Protein AF-A0A7C1X033-F1 (afdb_monomer)

Structure (mmCIF, N/CA/C/O backbone):
data_AF-A0A7C1X033-F1
#
_entry.id   AF-A0A7C1X033-F1
#
loop_
_atom_site.group_PDB
_atom_site.id
_atom_site.type_symbol
_atom_site.label_atom_id
_atom_site.label_alt_id
_atom_site.label_comp_id
_atom_site.label_asym_id
_atom_site.label_entity_id
_atom_site.label_seq_id
_atom_site.pdbx_PDB_ins_code
_atom_site.Cartn_x
_atom_site.Cartn_y
_atom_site.Cartn_z
_atom_site.occupancy
_atom_site.B_iso_or_equiv
_atom_site.auth_seq_id
_atom_site.auth_comp_id
_atom_site.auth_asym_id
_atom_site.auth_atom_id
_atom_site.pdbx_PDB_model_num
ATOM 1 N N . MET A 1 1 ? -6.611 -17.155 4.876 1.00 64.62 1 MET A N 1
ATOM 2 C CA . MET A 1 1 ? -6.617 -15.844 4.200 1.00 64.62 1 MET A CA 1
ATOM 3 C C . MET A 1 1 ? -5.402 -15.825 3.292 1.00 64.62 1 MET A C 1
ATOM 5 O O . MET A 1 1 ? -4.361 -16.292 3.741 1.00 64.62 1 MET A O 1
ATOM 9 N N . ASP A 1 2 ? -5.544 -15.425 2.030 1.00 82.81 2 ASP A N 1
ATOM 10 C CA . ASP A 1 2 ? -4.398 -15.315 1.118 1.00 82.81 2 ASP A CA 1
ATOM 11 C C . ASP A 1 2 ? -3.481 -14.184 1.610 1.00 82.81 2 ASP A C 1
ATOM 13 O O . ASP A 1 2 ? -3.934 -13.061 1.833 1.00 82.81 2 ASP A O 1
ATOM 17 N N . GLU A 1 3 ? -2.200 -14.482 1.823 1.00 84.00 3 GLU A N 1
ATOM 18 C CA . GLU A 1 3 ? -1.215 -13.547 2.382 1.00 84.00 3 GLU A CA 1
ATOM 19 C C . GLU A 1 3 ? -1.043 -12.294 1.512 1.00 84.00 3 GLU A C 1
ATOM 21 O O . GLU A 1 3 ? -0.698 -11.223 2.013 1.00 84.00 3 GLU A O 1
ATOM 26 N N . ILE A 1 4 ? -1.310 -12.412 0.207 1.00 81.69 4 ILE A N 1
ATOM 27 C CA . ILE A 1 4 ? -1.178 -11.322 -0.767 1.00 81.69 4 ILE A CA 1
ATOM 28 C C . ILE A 1 4 ? -2.399 -10.382 -0.717 1.00 81.69 4 ILE A C 1
ATOM 30 O O . ILE A 1 4 ? -2.293 -9.204 -1.075 1.00 81.69 4 ILE A O 1
ATOM 34 N N . GLN A 1 5 ? -3.538 -10.881 -0.226 1.00 87.12 5 GLN A N 1
ATOM 35 C CA . GLN A 1 5 ? -4.771 -10.108 -0.053 1.00 87.12 5 GLN A CA 1
ATOM 36 C C . GLN A 1 5 ? -4.791 -9.302 1.248 1.00 87.12 5 GLN A C 1
ATOM 38 O O . GLN A 1 5 ? -5.578 -8.366 1.367 1.00 87.12 5 GLN A O 1
ATOM 43 N N . LEU A 1 6 ? -3.918 -9.621 2.209 1.00 90.94 6 LEU A N 1
ATOM 44 C CA . LEU A 1 6 ? -3.798 -8.841 3.437 1.00 90.94 6 LEU A CA 1
ATOM 45 C C . LEU A 1 6 ? -3.411 -7.392 3.115 1.00 90.94 6 LEU A C 1
ATOM 47 O O . LEU A 1 6 ? -2.486 -7.127 2.340 1.00 90.94 6 LEU A O 1
ATOM 51 N N . GLY A 1 7 ? -4.127 -6.452 3.730 1.00 91.31 7 GLY A N 1
ATOM 52 C CA . GLY A 1 7 ? -3.890 -5.021 3.584 1.00 91.31 7 GLY A CA 1
ATOM 53 C C . GLY A 1 7 ? -2.670 -4.524 4.363 1.00 91.31 7 GLY A C 1
ATOM 54 O O . GLY A 1 7 ? -1.868 -5.290 4.904 1.00 91.31 7 GLY A O 1
ATOM 55 N N . GLN A 1 8 ? -2.528 -3.202 4.405 1.00 93.69 8 GLN A N 1
ATOM 56 C CA . GLN A 1 8 ? -1.533 -2.518 5.239 1.00 93.69 8 GLN A CA 1
ATOM 57 C C . GLN A 1 8 ? -1.961 -2.395 6.708 1.00 93.69 8 GLN A C 1
ATOM 59 O O . GLN A 1 8 ? -1.123 -2.137 7.562 1.00 93.69 8 GLN A O 1
ATOM 64 N N . THR A 1 9 ? -3.238 -2.635 6.995 1.00 96.56 9 THR A N 1
ATOM 65 C CA . THR A 1 9 ? -3.838 -2.550 8.325 1.00 96.56 9 THR A CA 1
ATOM 66 C C . THR A 1 9 ? -4.496 -3.887 8.648 1.00 96.56 9 THR A C 1
ATOM 68 O O . THR A 1 9 ? -5.259 -4.405 7.833 1.00 96.56 9 THR A O 1
ATOM 71 N N . LEU A 1 10 ? -4.219 -4.448 9.826 1.00 97.88 10 LEU A N 1
ATOM 72 C CA . LEU A 1 10 ? -4.896 -5.637 10.346 1.00 97.88 10 LEU A CA 1
ATOM 73 C C . LEU A 1 10 ? -5.731 -5.244 11.564 1.00 97.88 10 LEU A C 1
ATOM 75 O O . LEU A 1 10 ? -5.205 -4.726 12.550 1.00 97.88 10 LEU A O 1
ATOM 79 N N . LEU A 1 11 ? -7.031 -5.517 11.509 1.00 98.25 11 LEU A N 1
ATOM 80 C CA . LEU A 1 11 ? -7.943 -5.274 12.621 1.00 98.25 11 LEU A CA 1
ATOM 81 C C . LEU A 1 11 ? -8.021 -6.526 13.489 1.00 98.25 11 LEU A C 1
ATOM 83 O O . LEU A 1 11 ? -8.407 -7.592 13.015 1.00 98.25 11 LEU A O 1
ATOM 87 N N . VAL A 1 12 ? -7.663 -6.421 14.764 1.00 98.44 12 VAL A N 1
ATOM 88 C CA . VAL A 1 12 ? -7.709 -7.561 15.687 1.00 98.44 12 VAL A CA 1
ATOM 89 C C . VAL A 1 12 ? -9.109 -7.676 16.298 1.00 98.44 12 VAL A C 1
ATOM 91 O O . VAL A 1 12 ? -9.726 -6.668 16.647 1.00 98.44 12 VAL A O 1
ATOM 94 N N . LYS A 1 13 ? -9.624 -8.905 16.468 1.00 97.75 13 LYS A N 1
ATOM 95 C CA . LYS A 1 13 ? -10.931 -9.122 17.114 1.00 97.75 13 LYS A CA 1
ATOM 96 C C . LYS A 1 13 ? -10.951 -8.485 18.518 1.00 97.75 13 LYS A C 1
ATOM 98 O O . LYS A 1 13 ? -10.029 -8.745 19.293 1.00 97.75 13 LYS A O 1
ATOM 103 N N . PRO A 1 14 ? -12.012 -7.750 18.914 1.00 95.94 14 PRO A N 1
ATOM 104 C CA . PRO A 1 14 ? -12.052 -7.010 20.185 1.00 95.94 14 PRO A CA 1
ATOM 105 C C . PRO A 1 14 ? -11.808 -7.844 21.456 1.00 95.94 14 PRO A C 1
ATOM 107 O O . PRO A 1 14 ? -11.417 -7.306 22.487 1.00 95.94 14 PRO A O 1
ATOM 110 N N . GLY A 1 15 ? -12.047 -9.159 21.408 1.00 96.00 15 GLY A N 1
ATOM 111 C CA . GLY A 1 15 ? -11.815 -10.074 22.532 1.00 96.00 15 GLY A CA 1
ATOM 112 C C . GLY A 1 15 ? -10.362 -10.533 22.717 1.00 96.00 15 GLY A C 1
ATOM 113 O O . GLY A 1 15 ? -10.092 -11.330 23.616 1.00 96.00 15 GLY A O 1
ATOM 114 N N . VAL A 1 16 ? -9.430 -10.100 21.864 1.00 98.06 16 VAL A N 1
ATOM 115 C CA . VAL A 1 16 ? -8.011 -10.465 21.961 1.00 98.06 16 VAL A CA 1
ATOM 116 C C . VAL A 1 16 ? -7.263 -9.365 22.725 1.00 98.06 16 VAL A C 1
ATOM 118 O O . VAL A 1 16 ? -7.119 -8.273 22.185 1.00 98.06 16 VAL A O 1
ATOM 121 N N . PRO A 1 17 ? -6.774 -9.624 23.951 1.00 97.50 17 PRO A N 1
ATOM 122 C CA . PRO A 1 17 ? -6.051 -8.625 24.734 1.00 97.50 17 PRO A CA 1
ATOM 123 C C . PRO A 1 17 ? -4.637 -8.370 24.192 1.00 97.50 17 PRO A C 1
ATOM 125 O O . PRO A 1 17 ? -4.038 -9.249 23.556 1.00 97.50 17 PRO A O 1
ATOM 128 N N . PHE A 1 18 ? -4.073 -7.204 24.524 1.00 98.00 18 PHE A N 1
ATOM 129 C CA . PHE A 1 18 ? -2.714 -6.801 24.136 1.00 98.00 18 PHE A CA 1
ATOM 130 C C . PHE A 1 18 ? -1.640 -7.837 24.486 1.00 98.00 18 PHE A C 1
ATOM 132 O O . PHE A 1 18 ? -0.783 -8.134 23.656 1.00 98.00 18 PHE A O 1
ATOM 139 N N . GLU A 1 19 ? -1.704 -8.448 25.673 1.00 97.69 19 GLU A N 1
ATOM 140 C CA . GLU A 1 19 ? -0.736 -9.469 26.101 1.00 97.69 19 GLU A CA 1
ATOM 141 C C . GLU A 1 19 ? -0.634 -10.626 25.093 1.00 97.69 19 GLU A C 1
ATOM 143 O O . GLU A 1 19 ? 0.465 -11.056 24.742 1.00 97.69 19 GLU A O 1
ATOM 148 N N . LYS A 1 20 ? -1.772 -11.090 24.552 1.00 98.31 20 LYS A N 1
ATOM 149 C CA . LYS A 1 20 ? -1.788 -12.168 23.550 1.00 98.31 20 LYS A CA 1
ATOM 150 C C . LYS A 1 20 ? -1.198 -11.720 22.215 1.00 98.31 20 LYS A C 1
ATOM 152 O O . LYS A 1 20 ? -0.499 -12.506 21.582 1.00 98.31 20 LYS A O 1
ATOM 157 N N . ILE A 1 21 ? -1.455 -10.477 21.803 1.00 98.44 21 ILE A N 1
ATOM 158 C CA . ILE A 1 21 ? -0.871 -9.883 20.588 1.00 98.44 21 ILE A CA 1
ATOM 159 C C . ILE A 1 21 ? 0.649 -9.784 20.739 1.00 98.44 21 ILE A C 1
ATOM 161 O O . ILE A 1 21 ? 1.388 -10.281 19.891 1.00 98.44 21 ILE A O 1
ATOM 165 N N . SER A 1 22 ? 1.119 -9.209 21.849 1.00 98.19 22 SER A N 1
ATOM 166 C CA . SER A 1 22 ? 2.545 -9.042 22.134 1.00 98.19 22 SER A CA 1
ATOM 167 C C . SER A 1 22 ? 3.269 -10.389 22.223 1.00 98.19 22 SER A C 1
ATOM 169 O O . SER A 1 22 ? 4.340 -10.560 21.634 1.00 98.19 22 SER A O 1
ATOM 171 N N . ALA A 1 23 ? 2.659 -11.387 22.873 1.00 98.00 23 ALA A N 1
ATOM 172 C CA . ALA A 1 23 ? 3.199 -12.743 22.944 1.00 98.00 23 ALA A CA 1
ATOM 173 C C . ALA A 1 23 ? 3.267 -13.419 21.563 1.00 98.00 23 ALA A C 1
ATOM 175 O O . ALA A 1 23 ? 4.267 -14.069 21.251 1.00 98.00 23 ALA A O 1
ATOM 176 N N . ALA A 1 24 ? 2.244 -13.247 20.717 1.00 98.00 24 ALA A N 1
ATOM 177 C CA . ALA A 1 24 ? 2.235 -13.774 19.353 1.00 98.00 24 ALA A CA 1
ATOM 178 C C . ALA A 1 24 ? 3.342 -13.144 18.491 1.00 98.00 24 ALA A C 1
ATOM 180 O O . ALA A 1 24 ? 4.105 -13.870 17.853 1.00 98.00 24 ALA A O 1
ATOM 181 N N . LEU A 1 25 ? 3.487 -11.815 18.526 1.00 97.81 25 LEU A N 1
ATOM 182 C CA . LEU A 1 25 ? 4.554 -11.106 17.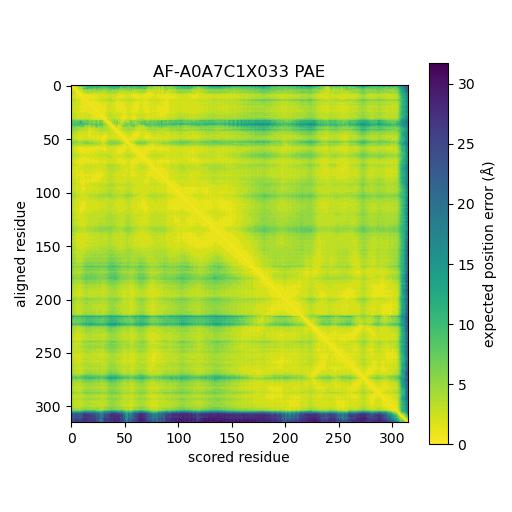814 1.00 97.81 25 LEU A CA 1
ATOM 183 C C . LEU A 1 25 ? 5.941 -11.521 18.327 1.00 97.81 25 LEU A C 1
ATOM 185 O O . LEU A 1 25 ? 6.822 -11.847 17.533 1.00 97.81 25 LEU A O 1
ATOM 189 N N . SER A 1 26 ? 6.125 -11.615 19.643 1.00 96.25 26 SER A N 1
ATOM 190 C CA . SER A 1 26 ? 7.394 -12.058 20.237 1.00 96.25 26 SER A CA 1
ATOM 191 C C . SER A 1 26 ? 7.757 -13.487 19.822 1.00 96.25 26 SER A C 1
ATOM 193 O O . SER A 1 26 ? 8.908 -13.756 19.483 1.00 96.25 26 SER A O 1
ATOM 195 N N . LYS A 1 27 ? 6.776 -14.402 19.777 1.00 95.75 27 LYS A N 1
ATOM 196 C CA . LYS A 1 27 ? 6.970 -15.781 19.296 1.00 95.75 27 LYS A CA 1
ATOM 197 C C . LYS A 1 27 ? 7.394 -15.827 17.828 1.00 95.75 27 LYS A C 1
ATOM 199 O O . LYS A 1 27 ? 8.177 -16.694 17.451 1.00 95.75 27 LYS A O 1
ATOM 204 N N . LEU A 1 28 ? 6.889 -14.899 17.020 1.00 94.38 28 LEU A N 1
ATOM 205 C CA . LEU A 1 28 ? 7.282 -14.742 15.625 1.00 94.38 28 LEU A CA 1
ATOM 206 C C . LEU A 1 28 ? 8.663 -14.091 15.464 1.00 94.38 28 LEU A C 1
ATOM 208 O O . LEU A 1 28 ? 9.148 -14.061 14.347 1.00 94.38 28 LEU A O 1
ATOM 212 N N . GLY A 1 29 ? 9.308 -13.607 16.532 1.00 93.69 29 GLY A N 1
ATOM 213 C CA . GLY A 1 29 ? 10.649 -13.008 16.494 1.00 93.69 29 GLY A CA 1
ATOM 214 C C . GLY A 1 29 ? 10.675 -11.476 16.493 1.00 93.69 29 GLY A C 1
ATOM 215 O O . GLY A 1 29 ? 11.751 -10.881 16.404 1.00 93.69 29 GLY A O 1
ATOM 216 N N . TRP A 1 30 ? 9.517 -10.826 16.624 1.00 95.56 30 TRP A N 1
ATOM 217 C CA . TRP A 1 30 ? 9.419 -9.370 16.720 1.00 95.56 30 TRP A CA 1
ATOM 218 C C . TRP A 1 30 ? 9.898 -8.867 18.082 1.00 95.56 30 TRP A C 1
ATOM 220 O O . TRP A 1 30 ? 9.599 -9.454 19.121 1.00 95.56 30 TRP A O 1
ATOM 230 N N . GLN A 1 31 ? 10.611 -7.741 18.087 1.00 96.06 31 GLN A N 1
ATOM 231 C CA . GLN A 1 31 ? 11.160 -7.142 19.302 1.00 96.06 31 GLN A CA 1
ATOM 232 C C . GLN A 1 31 ? 10.447 -5.833 19.605 1.00 96.06 31 GLN A C 1
ATOM 234 O O . GLN A 1 31 ? 10.511 -4.890 18.811 1.00 96.06 31 GLN A O 1
ATOM 239 N N . GLN A 1 32 ? 9.793 -5.765 20.761 1.00 96.81 32 GLN A N 1
ATOM 240 C CA . GLN A 1 32 ? 9.099 -4.560 21.201 1.00 96.81 32 GLN A CA 1
ATOM 241 C C . GLN A 1 32 ? 10.108 -3.426 21.420 1.00 96.81 32 GLN A C 1
ATOM 243 O O . GLN A 1 32 ? 11.111 -3.609 22.107 1.00 96.81 32 GLN A O 1
ATOM 248 N N . GLN A 1 33 ? 9.850 -2.269 20.812 1.00 95.12 33 GLN A N 1
ATOM 249 C CA . GLN A 1 33 ? 10.719 -1.091 20.884 1.00 95.12 33 GLN A CA 1
ATOM 250 C C . GLN A 1 33 ? 10.167 -0.053 21.854 1.00 95.12 33 GLN A C 1
ATOM 252 O O . GLN A 1 33 ? 10.897 0.496 22.675 1.00 95.12 33 GLN A O 1
ATOM 257 N N . GLN A 1 34 ? 8.863 0.207 21.762 1.00 91.44 34 GLN A N 1
ATOM 258 C CA . GLN A 1 34 ? 8.190 1.223 22.556 1.00 91.44 34 GLN A CA 1
ATOM 259 C C . GLN A 1 34 ? 6.802 0.743 22.975 1.00 91.44 34 GLN A C 1
ATOM 261 O O . GLN A 1 34 ? 6.120 0.025 22.240 1.00 91.44 34 GLN A O 1
ATOM 266 N N . ALA A 1 35 ? 6.373 1.181 24.152 1.00 88.50 35 ALA A N 1
ATOM 267 C CA . ALA A 1 35 ? 4.997 1.104 24.618 1.00 88.50 35 ALA A CA 1
ATOM 268 C C . ALA A 1 35 ? 4.640 2.395 25.363 1.00 88.50 35 ALA A C 1
ATOM 270 O O . ALA A 1 35 ? 5.530 3.083 25.878 1.00 88.50 35 ALA A O 1
ATOM 271 N N . ALA A 1 36 ? 3.349 2.721 25.418 1.00 84.94 36 ALA A N 1
ATOM 272 C CA . ALA A 1 36 ? 2.849 3.792 26.274 1.00 84.94 36 ALA A CA 1
ATOM 273 C C . ALA A 1 36 ? 3.264 3.540 27.738 1.00 84.94 36 ALA A C 1
ATOM 275 O O . ALA A 1 36 ? 3.060 2.452 28.272 1.00 84.94 36 ALA A O 1
ATOM 276 N N . GLN A 1 37 ? 3.875 4.540 28.381 1.00 83.06 37 GLN A N 1
ATOM 277 C CA . GLN A 1 37 ? 4.415 4.397 29.742 1.00 83.06 37 GLN A CA 1
ATOM 278 C C . GLN A 1 37 ? 3.329 4.459 30.826 1.00 83.06 37 GLN A C 1
ATOM 280 O O . GLN A 1 37 ? 3.499 3.889 31.900 1.00 83.06 37 GLN A O 1
ATOM 285 N N . THR A 1 38 ? 2.225 5.152 30.550 1.00 89.56 38 THR A N 1
ATOM 286 C CA . THR A 1 38 ? 1.116 5.381 31.487 1.00 89.56 38 THR A CA 1
ATOM 287 C C . THR A 1 38 ? -0.215 5.161 30.767 1.00 89.56 38 THR A C 1
ATOM 289 O O . THR A 1 38 ? -0.843 6.140 30.357 1.00 89.56 38 THR A O 1
ATOM 292 N N . PRO A 1 39 ? -0.613 3.899 30.543 1.00 91.19 39 PRO A N 1
ATOM 293 C CA . PRO A 1 39 ? -1.830 3.600 29.805 1.00 91.19 39 PRO A CA 1
ATOM 294 C C . PRO A 1 39 ? -3.079 3.987 30.606 1.00 91.19 39 PRO A C 1
ATOM 296 O O . PRO A 1 39 ? -3.102 3.881 31.834 1.00 91.19 39 PRO A O 1
ATOM 299 N N . LEU A 1 40 ? -4.129 4.424 29.911 1.00 91.62 40 LEU A N 1
ATOM 300 C CA . LEU A 1 40 ? -5.443 4.743 30.478 1.00 91.62 40 LEU A CA 1
ATOM 301 C C . LEU A 1 40 ? -6.132 3.495 31.036 1.00 91.62 40 LEU A C 1
ATOM 303 O O . LEU A 1 40 ? -6.889 3.591 32.002 1.00 91.62 40 LEU A O 1
ATOM 307 N N . LEU A 1 41 ? -5.882 2.337 30.420 1.00 92.88 41 LEU A N 1
ATOM 308 C CA . LEU A 1 41 ? -6.392 1.042 30.852 1.00 92.88 41 LEU A CA 1
ATOM 309 C C . LEU A 1 41 ? -5.239 0.115 31.231 1.00 92.88 41 LEU A C 1
ATOM 311 O O . LEU A 1 41 ? -4.238 -0.008 30.525 1.00 92.88 41 LEU A O 1
ATOM 315 N N . GLU A 1 42 ? -5.393 -0.559 32.367 1.00 92.69 42 GLU A N 1
ATOM 316 C CA . GLU A 1 42 ? -4.402 -1.511 32.852 1.00 92.69 42 GLU A CA 1
ATOM 317 C C . GLU A 1 42 ? -4.185 -2.626 31.816 1.00 92.69 42 GLU A C 1
ATOM 319 O O . GLU A 1 42 ? -5.143 -3.226 31.328 1.00 92.69 42 GLU A O 1
ATOM 324 N N . ASN A 1 43 ? -2.921 -2.907 31.487 1.00 92.81 43 ASN A N 1
ATOM 325 C CA . ASN A 1 43 ? -2.495 -3.923 30.511 1.00 92.81 43 ASN A CA 1
ATOM 326 C C . ASN A 1 43 ? -2.907 -3.679 29.044 1.00 92.81 43 ASN A C 1
ATOM 328 O O . ASN A 1 43 ? -2.699 -4.558 28.209 1.00 92.81 43 ASN A O 1
ATOM 332 N N . GLU A 1 44 ? -3.434 -2.502 28.704 1.00 95.94 44 GLU A N 1
ATOM 333 C CA . GLU A 1 44 ? -3.832 -2.135 27.340 1.00 95.94 44 GLU A CA 1
ATOM 334 C C . GLU A 1 44 ? -3.234 -0.770 26.966 1.00 95.94 44 GLU A C 1
ATOM 336 O O . GLU A 1 44 ? -3.889 0.262 27.132 1.00 95.94 44 GLU A O 1
ATOM 341 N N . PRO A 1 45 ? -1.975 -0.727 26.490 1.00 96.62 45 PRO A N 1
ATOM 342 C CA . PRO A 1 45 ? -1.375 0.522 26.046 1.00 96.62 45 PRO A CA 1
ATOM 343 C C . PRO A 1 45 ? -2.102 1.076 24.821 1.00 96.62 45 PRO A C 1
ATOM 345 O O . PRO A 1 45 ? -2.482 0.330 23.928 1.00 96.62 45 PRO A O 1
ATOM 348 N N . GLU A 1 46 ? -2.234 2.396 24.721 1.00 96.25 46 GLU A N 1
ATOM 349 C CA . GLU A 1 46 ? -2.816 3.052 23.539 1.00 96.25 46 GLU A CA 1
ATOM 350 C C . GLU A 1 46 ? -1.946 2.850 22.299 1.00 96.25 46 GLU A C 1
ATOM 352 O O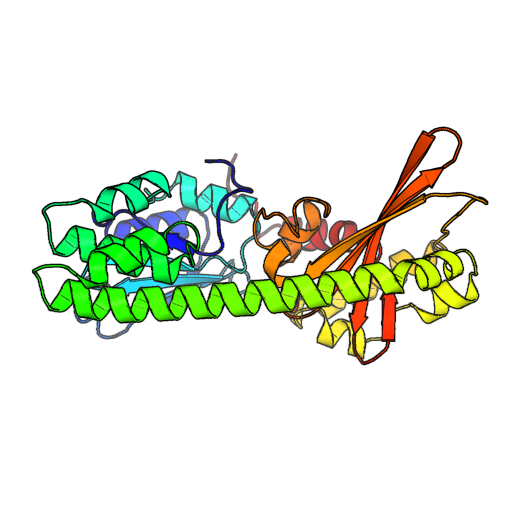 . GLU A 1 46 ? -2.434 2.928 21.173 1.00 96.25 46 GLU A O 1
ATOM 357 N N . PHE A 1 47 ? -0.650 2.616 22.517 1.00 97.50 47 PHE A N 1
ATOM 358 C CA . PHE A 1 47 ? 0.358 2.503 21.481 1.00 97.50 47 PHE A CA 1
ATOM 359 C C . PHE A 1 47 ? 1.466 1.525 21.871 1.00 97.50 47 PHE A C 1
ATOM 361 O O . PHE A 1 47 ? 1.979 1.552 22.996 1.00 97.50 47 PHE A O 1
ATOM 368 N N . SER A 1 48 ? 1.905 0.719 20.905 1.00 98.00 48 SER A N 1
ATOM 369 C CA . SER A 1 48 ? 3.167 -0.014 20.991 1.00 98.00 48 SER A CA 1
ATOM 370 C C . SER A 1 48 ? 3.757 -0.245 19.603 1.00 98.00 48 SER A C 1
ATOM 372 O O . SER A 1 48 ? 3.034 -0.269 18.614 1.00 98.00 48 SER A O 1
ATOM 374 N N . SER A 1 49 ? 5.071 -0.419 19.510 1.00 97.88 49 SER A N 1
ATOM 375 C CA . SER A 1 49 ? 5.739 -0.749 18.255 1.00 97.88 49 SER A CA 1
ATOM 376 C C . SER A 1 49 ? 6.712 -1.904 18.431 1.00 97.88 49 SER A C 1
ATOM 378 O O . SER A 1 49 ? 7.357 -2.054 19.474 1.00 97.88 49 SER A O 1
ATOM 380 N N . TRP A 1 50 ? 6.844 -2.706 17.378 1.00 98.06 50 TRP A N 1
ATOM 381 C CA . TRP A 1 50 ? 7.843 -3.757 17.270 1.00 98.06 50 TRP A CA 1
ATOM 382 C C . TRP A 1 50 ? 8.647 -3.553 16.003 1.00 98.06 50 TRP A C 1
ATOM 384 O O . TRP A 1 50 ? 8.123 -3.144 14.967 1.00 98.06 50 TRP A O 1
ATOM 394 N N . SER A 1 51 ? 9.924 -3.883 16.090 1.00 95.19 51 SER A N 1
ATOM 395 C CA . SER A 1 51 ? 10.811 -3.944 14.945 1.00 95.19 51 SER A CA 1
ATOM 396 C C . SER A 1 51 ? 11.233 -5.380 14.708 1.00 95.19 51 SER A C 1
ATOM 398 O O . SER A 1 51 ? 11.261 -6.224 15.617 1.00 95.19 51 SER A O 1
ATOM 400 N N . TRP A 1 52 ? 11.585 -5.650 13.465 1.00 90.38 52 TRP A N 1
ATOM 401 C CA . TRP A 1 52 ? 12.244 -6.882 13.127 1.00 90.38 52 TRP A CA 1
ATOM 402 C C . TRP A 1 52 ? 13.737 -6.701 13.393 1.00 90.38 52 TRP A C 1
ATOM 404 O O . TRP A 1 52 ? 14.472 -6.085 12.624 1.00 90.38 52 TRP A O 1
ATOM 414 N N . GLN A 1 53 ? 14.200 -7.237 14.525 1.00 83.69 53 GLN A N 1
ATOM 415 C CA . GLN A 1 53 ? 15.628 -7.267 14.884 1.00 83.69 53 GLN A CA 1
ATOM 416 C C . GLN A 1 53 ? 16.249 -5.884 15.097 1.00 83.69 53 GLN A C 1
ATOM 418 O O . GLN A 1 53 ? 17.412 -5.655 14.760 1.00 83.69 53 GLN A O 1
ATOM 423 N N . GLY A 1 54 ? 15.470 -4.943 15.625 1.00 86.06 54 GLY A N 1
ATOM 424 C CA . GLY A 1 54 ? 15.911 -3.565 15.836 1.00 86.06 54 GLY A CA 1
ATOM 425 C C . GLY A 1 54 ? 15.769 -2.665 14.608 1.00 86.06 54 GLY A C 1
ATOM 426 O O . GLY A 1 54 ? 16.060 -1.481 14.715 1.00 86.06 54 GLY A O 1
ATOM 427 N N . HIS A 1 55 ? 15.319 -3.190 13.465 1.00 86.69 55 HIS A N 1
ATOM 428 C CA . HIS A 1 55 ? 15.277 -2.462 12.196 1.00 86.69 55 HIS A CA 1
ATOM 429 C C . HIS A 1 55 ? 13.939 -2.687 11.481 1.00 86.69 55 HIS A C 1
ATOM 431 O O . HIS A 1 55 ? 13.094 -3.465 11.927 1.00 86.69 55 HIS A O 1
ATOM 437 N N . LYS A 1 56 ? 13.750 -1.994 10.357 1.00 89.38 56 LYS A N 1
ATOM 438 C CA . LYS A 1 56 ? 12.610 -2.198 9.461 1.00 89.38 56 LYS A CA 1
ATOM 439 C C . LYS A 1 56 ? 12.581 -3.651 8.942 1.00 89.38 56 LYS A C 1
ATOM 441 O O . LYS A 1 56 ? 13.647 -4.175 8.613 1.00 89.38 56 LYS A O 1
ATOM 446 N N . PRO A 1 57 ? 11.405 -4.289 8.783 1.00 92.94 57 PRO A N 1
ATOM 447 C CA . PRO A 1 57 ? 10.041 -3.761 8.935 1.00 92.94 57 PRO A CA 1
ATOM 448 C C . PRO A 1 57 ? 9.605 -3.477 10.379 1.00 92.94 57 PRO A C 1
ATOM 450 O O . PRO A 1 57 ? 10.201 -3.964 11.335 1.00 92.94 57 PRO A O 1
ATOM 453 N N . PHE A 1 58 ? 8.537 -2.691 10.516 1.00 94.62 58 PHE A N 1
ATOM 454 C CA . PHE A 1 58 ? 7.905 -2.342 11.788 1.00 94.62 58 PHE A CA 1
ATOM 455 C C . PHE A 1 58 ? 6.433 -2.747 11.801 1.00 94.62 58 PHE A C 1
ATOM 457 O O . PHE A 1 58 ? 5.734 -2.570 10.802 1.00 94.62 58 PHE A O 1
ATOM 464 N N . VAL A 1 59 ? 5.975 -3.219 12.960 1.00 98.00 59 VAL A N 1
ATOM 465 C CA . VAL A 1 59 ? 4.554 -3.362 13.293 1.00 98.00 59 VAL A CA 1
ATOM 466 C C . VAL A 1 59 ? 4.211 -2.278 14.303 1.00 98.00 59 VAL A C 1
ATOM 468 O O . VAL A 1 59 ? 4.901 -2.144 15.317 1.00 98.00 59 VAL A O 1
ATOM 471 N N . ILE A 1 60 ? 3.154 -1.517 14.043 1.00 98.12 60 ILE A N 1
ATOM 472 C CA . ILE A 1 60 ? 2.661 -0.492 14.963 1.00 98.12 60 ILE A CA 1
ATOM 473 C C . ILE A 1 60 ? 1.279 -0.908 15.451 1.00 98.12 60 ILE A C 1
ATOM 475 O O . ILE A 1 60 ? 0.379 -1.147 14.657 1.00 98.12 60 ILE A O 1
ATOM 479 N N . TYR A 1 61 ? 1.118 -0.996 16.765 1.00 98.56 61 TYR A N 1
ATOM 480 C CA . TYR A 1 61 ? -0.151 -1.235 17.431 1.00 98.56 61 TYR A CA 1
ATOM 481 C C . TYR A 1 61 ? -0.748 0.071 17.929 1.00 98.56 61 TYR A C 1
ATOM 483 O O . TYR A 1 61 ? -0.052 0.871 18.559 1.00 98.56 61 TYR A O 1
ATOM 491 N N . SER A 1 62 ? -2.051 0.227 17.723 1.00 98.06 62 SER A N 1
ATOM 492 C CA . SER A 1 62 ? -2.857 1.232 18.404 1.00 98.06 62 SER A CA 1
ATOM 493 C C . SER A 1 62 ? -4.124 0.617 18.996 1.00 98.06 62 SER A C 1
ATOM 495 O O . SER A 1 62 ? -4.66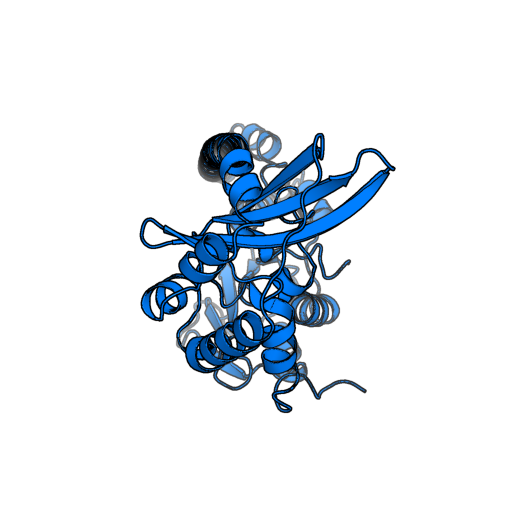8 -0.370 18.486 1.00 98.06 62 SER A O 1
ATOM 497 N N . PHE A 1 63 ? -4.591 1.208 20.094 1.00 98.00 63 PHE A N 1
ATOM 498 C CA . PHE A 1 63 ? -5.798 0.785 20.791 1.00 98.00 63 PHE A CA 1
ATOM 499 C C . PHE A 1 63 ? -6.760 1.951 21.002 1.00 98.00 63 PHE A C 1
ATOM 501 O O . PHE A 1 63 ? -6.404 2.973 21.588 1.00 98.00 63 PHE A O 1
ATOM 508 N N . ASN A 1 64 ? -8.005 1.776 20.554 1.00 96.31 64 ASN A N 1
ATOM 509 C CA . ASN A 1 64 ? -9.101 2.698 20.822 1.00 96.31 64 ASN A CA 1
ATOM 510 C C . ASN A 1 64 ? -10.045 2.090 21.880 1.00 96.31 64 ASN A C 1
ATOM 512 O O . ASN A 1 64 ? -10.808 1.167 21.559 1.00 96.31 64 ASN A O 1
ATOM 516 N N . PRO A 1 65 ? -10.056 2.614 23.120 1.00 95.31 65 PRO A N 1
ATOM 517 C CA . PRO A 1 65 ? -10.849 2.051 24.210 1.00 95.31 65 PRO A CA 1
ATOM 518 C C . PRO A 1 65 ? -12.361 2.276 24.057 1.00 95.31 65 PRO A C 1
ATOM 520 O O . PRO A 1 65 ? -13.141 1.526 24.641 1.00 95.31 65 PRO A O 1
ATOM 523 N N . VAL A 1 66 ? -12.802 3.258 23.258 1.00 93.31 66 VAL A N 1
ATOM 524 C CA . VAL A 1 66 ? -14.233 3.579 23.068 1.00 93.31 66 VAL A CA 1
ATOM 525 C C . VAL A 1 66 ? -14.966 2.417 22.396 1.00 93.31 66 VAL A C 1
ATOM 527 O O . VAL A 1 66 ? -16.061 2.026 22.806 1.00 93.31 66 VAL A O 1
ATOM 530 N N . VAL A 1 67 ? -14.324 1.832 21.386 1.00 95.19 67 VAL A N 1
ATOM 531 C CA . VAL A 1 67 ? -14.850 0.718 20.583 1.00 95.19 67 VAL A CA 1
ATOM 532 C C . VAL A 1 67 ? -14.132 -0.605 20.845 1.00 95.19 67 VAL A C 1
ATOM 534 O O . VAL A 1 67 ? -14.464 -1.614 20.228 1.00 95.19 67 VAL A O 1
ATOM 537 N N . ASN A 1 68 ? -13.173 -0.625 21.778 1.00 96.12 68 ASN A N 1
ATOM 538 C CA . ASN A 1 68 ? -12.302 -1.771 22.050 1.00 96.12 68 ASN A CA 1
ATOM 539 C C . ASN A 1 68 ? -11.608 -2.289 20.766 1.00 96.12 68 ASN A C 1
ATOM 541 O O . ASN A 1 68 ? -11.470 -3.497 20.554 1.00 96.12 68 ASN A O 1
ATOM 545 N N . MET A 1 69 ? -11.211 -1.359 19.889 1.00 97.81 69 MET A N 1
ATOM 546 C CA . MET A 1 69 ? -10.604 -1.653 18.591 1.00 97.81 69 MET A CA 1
ATOM 547 C C . MET A 1 69 ? -9.088 -1.669 18.715 1.00 97.81 69 MET A C 1
ATOM 549 O O . MET A 1 69 ? -8.492 -0.741 19.256 1.00 97.81 69 MET A O 1
ATOM 553 N N . ARG A 1 70 ? -8.479 -2.719 18.171 1.00 98.31 70 ARG A N 1
ATOM 554 C CA . ARG A 1 70 ? -7.034 -2.922 18.129 1.00 98.31 70 ARG A CA 1
ATOM 555 C C . ARG A 1 70 ? -6.597 -2.979 16.681 1.00 98.31 70 ARG A C 1
ATOM 557 O O . ARG A 1 70 ? -7.137 -3.774 15.910 1.00 98.31 70 ARG A O 1
ATOM 564 N N . VAL A 1 71 ? -5.627 -2.151 16.334 1.00 98.50 71 VAL A N 1
ATOM 565 C CA . VAL A 1 71 ? -5.140 -2.007 14.966 1.00 98.50 71 VAL A CA 1
ATOM 566 C C . VAL A 1 71 ? -3.664 -2.360 14.942 1.00 98.50 71 VAL A C 1
ATOM 568 O O . VAL A 1 71 ? -2.914 -1.918 15.808 1.00 98.50 71 VAL A O 1
ATOM 571 N N . LEU A 1 72 ? -3.255 -3.161 13.961 1.00 98.62 72 LEU A N 1
ATOM 572 C CA . LEU A 1 72 ? -1.855 -3.380 13.619 1.00 98.62 72 LEU A CA 1
ATOM 573 C C . LEU A 1 72 ? -1.589 -2.760 12.245 1.00 98.62 72 LEU A C 1
ATOM 575 O O . LEU A 1 72 ? -2.031 -3.301 11.231 1.00 98.62 72 LEU A O 1
ATOM 579 N N . ASP A 1 73 ? -0.863 -1.647 12.204 1.00 97.69 73 ASP A N 1
ATOM 580 C CA . ASP A 1 73 ? -0.272 -1.133 10.969 1.00 97.69 73 ASP A CA 1
ATOM 581 C C . ASP A 1 73 ? 0.957 -1.985 10.636 1.00 97.69 73 ASP A C 1
ATOM 583 O O . ASP A 1 73 ? 1.919 -2.102 11.406 1.00 97.69 73 ASP A O 1
ATOM 587 N N . VAL A 1 74 ? 0.867 -2.629 9.479 1.00 97.06 74 VAL A N 1
ATOM 588 C CA . VAL A 1 74 ? 1.844 -3.551 8.914 1.00 97.06 74 VAL A CA 1
ATOM 589 C C . VAL A 1 74 ? 2.293 -3.103 7.520 1.00 97.06 74 VAL A C 1
ATOM 591 O O . VAL A 1 74 ? 2.771 -3.914 6.726 1.00 97.06 74 VAL A O 1
ATOM 594 N N . ALA A 1 75 ? 2.164 -1.813 7.193 1.00 93.38 75 ALA A N 1
ATOM 595 C CA . ALA A 1 75 ? 2.411 -1.280 5.853 1.00 93.38 75 ALA A CA 1
ATOM 596 C C . ALA A 1 75 ? 3.836 -1.536 5.331 1.00 93.38 75 ALA A C 1
ATOM 598 O O . ALA A 1 75 ? 4.074 -1.544 4.124 1.00 93.38 75 ALA A O 1
ATOM 599 N N . THR A 1 76 ? 4.802 -1.736 6.227 1.00 93.12 76 THR A N 1
ATOM 600 C CA . THR A 1 76 ? 6.200 -1.987 5.850 1.00 93.12 76 THR A CA 1
ATOM 601 C C . THR A 1 76 ? 6.535 -3.465 5.647 1.00 93.12 76 THR A C 1
ATOM 603 O O . THR A 1 76 ? 7.634 -3.768 5.187 1.00 93.12 76 THR A O 1
ATOM 606 N N . LEU A 1 77 ? 5.619 -4.381 5.975 1.00 94.38 77 LEU A N 1
ATOM 607 C CA . LEU A 1 77 ? 5.883 -5.817 5.983 1.00 94.38 77 LEU A CA 1
ATOM 608 C C . LEU A 1 77 ? 5.667 -6.448 4.596 1.00 94.38 77 LEU A C 1
ATOM 610 O O . LEU A 1 77 ? 4.631 -6.215 3.963 1.00 94.38 77 LEU A O 1
ATOM 614 N N . PRO A 1 78 ? 6.563 -7.351 4.162 1.00 93.19 78 PRO A N 1
ATOM 615 C CA . PRO A 1 78 ? 6.291 -8.264 3.056 1.00 93.19 78 PRO A CA 1
ATOM 616 C C . PRO A 1 78 ? 5.022 -9.111 3.290 1.00 93.19 78 PRO A C 1
ATOM 618 O O . PRO A 1 78 ? 4.660 -9.369 4.445 1.00 93.19 78 PRO A O 1
ATOM 621 N N . PRO A 1 79 ? 4.342 -9.589 2.226 1.00 91.56 79 PRO A N 1
ATOM 622 C CA . PRO A 1 79 ? 3.156 -10.449 2.337 1.00 91.56 79 PRO A CA 1
ATOM 623 C C . PRO A 1 79 ? 3.333 -11.648 3.280 1.00 91.56 79 PRO A C 1
ATOM 625 O O . PRO A 1 79 ? 2.504 -11.846 4.163 1.00 91.56 79 PRO A O 1
ATOM 628 N N . VAL A 1 80 ? 4.455 -12.368 3.176 1.00 91.31 80 VAL A N 1
ATOM 629 C CA . VAL A 1 80 ? 4.727 -13.569 3.990 1.00 91.31 80 VAL A CA 1
ATOM 630 C C . VAL A 1 80 ? 4.726 -13.261 5.492 1.00 91.31 80 VAL A C 1
ATOM 632 O O . VAL A 1 80 ? 4.129 -13.986 6.286 1.00 91.31 80 VAL A O 1
ATOM 635 N N . MET A 1 81 ? 5.329 -12.141 5.910 1.00 93.38 81 MET A N 1
ATOM 636 C CA . MET A 1 81 ? 5.311 -11.727 7.320 1.00 93.38 81 MET A CA 1
ATOM 637 C C . MET A 1 81 ? 3.907 -11.351 7.798 1.00 93.38 81 MET A C 1
ATOM 639 O O . MET A 1 81 ? 3.543 -11.658 8.933 1.00 93.38 81 MET A O 1
ATOM 643 N N . ARG A 1 82 ? 3.098 -10.711 6.944 1.00 94.81 82 ARG A N 1
ATOM 644 C CA . ARG A 1 82 ? 1.705 -10.384 7.284 1.00 94.81 82 ARG A CA 1
ATOM 645 C C . ARG A 1 82 ? 0.861 -11.644 7.427 1.00 94.81 82 ARG A C 1
ATOM 647 O O . ARG A 1 82 ? 0.110 -11.746 8.394 1.00 94.81 82 ARG A O 1
ATOM 654 N N . GLY A 1 83 ? 1.045 -12.622 6.539 1.00 94.31 83 GLY A N 1
ATOM 655 C CA . GLY A 1 83 ? 0.440 -13.952 6.643 1.00 94.31 83 GLY A CA 1
ATOM 656 C C . GLY A 1 83 ? 0.785 -14.654 7.957 1.00 94.31 83 GLY A C 1
ATOM 657 O O . GLY A 1 83 ? -0.099 -15.146 8.666 1.00 94.31 83 GLY A O 1
ATOM 658 N N . ALA A 1 84 ? 2.062 -14.616 8.346 1.00 94.38 84 ALA A N 1
ATOM 659 C CA . ALA A 1 84 ? 2.523 -15.171 9.614 1.00 94.38 84 ALA A CA 1
ATOM 660 C C . ALA A 1 84 ? 1.841 -14.509 10.827 1.00 94.38 84 ALA A C 1
ATOM 662 O O . ALA A 1 84 ? 1.380 -15.218 11.721 1.00 94.38 84 ALA A O 1
ATOM 663 N N . ILE A 1 85 ? 1.690 -13.180 10.842 1.00 96.44 85 ILE A N 1
ATOM 664 C CA . ILE A 1 85 ? 0.955 -12.474 11.907 1.00 96.44 85 ILE A CA 1
ATOM 665 C C . ILE A 1 85 ? -0.530 -12.866 11.900 1.00 96.44 85 ILE A C 1
ATOM 667 O O . ILE A 1 85 ? -1.071 -13.259 12.935 1.00 96.44 85 ILE A O 1
ATOM 671 N N . ALA A 1 86 ? -1.182 -12.816 10.736 1.00 96.38 86 ALA A N 1
ATOM 672 C CA . ALA A 1 86 ? -2.608 -13.103 10.586 1.00 96.38 86 ALA A CA 1
ATOM 673 C C . ALA A 1 86 ? -2.983 -14.550 10.958 1.00 96.38 86 ALA A C 1
ATOM 675 O O . ALA A 1 86 ? -4.099 -14.805 11.403 1.00 96.38 86 ALA A O 1
ATOM 676 N N . SER A 1 87 ? -2.056 -15.504 10.819 1.00 96.00 87 SER A N 1
ATOM 677 C CA . SER A 1 87 ? -2.266 -16.893 11.258 1.00 96.00 87 SER A CA 1
ATOM 678 C C . SER A 1 87 ? -2.174 -17.090 12.778 1.00 96.00 87 SER A C 1
ATOM 680 O O . SER A 1 87 ? -2.691 -18.082 13.292 1.00 96.00 87 SER A O 1
ATOM 682 N N . HIS A 1 88 ? -1.550 -16.158 13.507 1.00 97.19 88 HIS A N 1
ATOM 683 C CA . HIS A 1 88 ? -1.345 -16.246 14.958 1.00 97.19 88 HIS A CA 1
ATOM 684 C C . HIS A 1 88 ? -2.284 -15.346 15.768 1.00 97.19 88 HIS A C 1
ATOM 686 O O . HIS A 1 88 ? -2.456 -15.564 16.969 1.00 97.19 88 HIS A O 1
ATOM 692 N N . ILE A 1 89 ? -2.891 -14.343 15.133 1.00 97.69 89 ILE A N 1
ATOM 693 C CA . ILE A 1 89 ? -3.743 -13.352 15.789 1.00 97.69 89 ILE A CA 1
ATOM 694 C C . ILE A 1 89 ? -5.141 -13.403 15.162 1.00 97.69 89 ILE A C 1
ATOM 696 O O . ILE A 1 89 ? -5.264 -13.200 13.959 1.00 97.69 89 ILE A O 1
ATOM 700 N N . PRO A 1 90 ? -6.215 -13.640 15.939 1.00 97.81 90 PRO A N 1
ATOM 701 C CA . PRO A 1 90 ? -7.574 -13.592 15.408 1.00 97.81 90 PRO A CA 1
ATOM 702 C C . PRO A 1 90 ? -7.936 -12.186 14.906 1.00 97.81 90 PRO A C 1
ATOM 704 O O . PRO A 1 90 ? -8.035 -11.251 15.702 1.00 97.81 90 PRO A O 1
ATOM 707 N N . LEU A 1 91 ? -8.177 -12.050 13.602 1.00 97.88 91 LEU A N 1
ATOM 708 C CA . LEU A 1 91 ? -8.507 -10.777 12.950 1.00 97.88 91 LEU A CA 1
ATOM 709 C C . LEU A 1 91 ? -10.007 -10.636 12.654 1.00 97.88 91 LEU A C 1
ATOM 711 O O . LEU A 1 91 ? -10.708 -11.638 12.505 1.00 97.88 91 LEU A O 1
ATOM 715 N N . LEU A 1 92 ? -10.491 -9.398 12.583 1.00 96.81 92 LEU A N 1
ATOM 716 C CA . LEU A 1 92 ? -11.746 -9.058 11.913 1.00 96.81 92 LEU A CA 1
ATOM 717 C C . LEU A 1 92 ? -11.489 -9.072 10.406 1.00 96.81 92 LEU A C 1
ATOM 719 O O . LEU A 1 92 ? -10.585 -8.383 9.936 1.00 96.81 92 LEU A O 1
ATOM 723 N N . ASP A 1 93 ? -12.257 -9.873 9.675 1.00 95.12 93 ASP A N 1
ATOM 724 C CA . ASP A 1 93 ? -12.228 -9.873 8.215 1.00 95.12 93 ASP A CA 1
ATOM 725 C C . ASP A 1 93 ? -13.228 -8.866 7.630 1.00 95.12 93 ASP A C 1
ATOM 727 O O . ASP A 1 93 ? -14.009 -8.226 8.345 1.00 95.12 93 ASP A O 1
ATOM 731 N N . ASP A 1 94 ? -13.168 -8.708 6.311 1.00 94.06 94 ASP A N 1
ATOM 732 C CA . ASP A 1 94 ? -13.924 -7.692 5.593 1.00 94.06 94 ASP A CA 1
ATOM 733 C C . ASP A 1 94 ? -15.444 -7.878 5.684 1.00 94.06 94 ASP A C 1
ATOM 735 O O . ASP A 1 94 ? -16.166 -6.879 5.792 1.00 94.06 94 ASP A O 1
ATOM 739 N N . ASP A 1 95 ? -15.909 -9.129 5.682 1.00 96.12 95 ASP A N 1
ATOM 740 C CA . ASP A 1 95 ? -17.325 -9.496 5.784 1.00 96.12 95 ASP A CA 1
ATOM 741 C C . ASP A 1 95 ? -17.844 -9.269 7.208 1.00 96.12 95 ASP A C 1
ATOM 743 O O . ASP A 1 95 ? -18.936 -8.727 7.408 1.00 96.12 95 ASP A O 1
ATOM 747 N N . MET A 1 96 ? -17.039 -9.627 8.215 1.00 96.94 96 MET A N 1
ATOM 748 C CA . MET A 1 96 ? -17.332 -9.328 9.612 1.00 96.94 96 MET A CA 1
ATOM 749 C C . MET A 1 96 ? -17.500 -7.821 9.807 1.00 96.94 96 MET A C 1
ATOM 751 O O . MET A 1 96 ? -18.506 -7.415 10.385 1.00 96.94 96 MET A O 1
ATOM 755 N N . VAL A 1 97 ? -16.580 -6.990 9.299 1.00 97.38 97 VAL A N 1
ATOM 756 C CA . VAL A 1 97 ? -16.692 -5.522 9.399 1.00 97.38 97 VAL A CA 1
ATOM 757 C C . VAL A 1 97 ? -17.976 -5.014 8.742 1.00 97.38 97 VAL A C 1
ATOM 759 O O . VAL A 1 97 ? -18.706 -4.247 9.368 1.00 97.38 97 VAL A O 1
ATOM 762 N N . ALA A 1 98 ? -18.293 -5.473 7.528 1.00 97.62 98 ALA A N 1
ATOM 763 C CA . ALA A 1 98 ? -19.512 -5.071 6.827 1.00 97.62 98 ALA A CA 1
ATOM 764 C C . ALA A 1 98 ? -20.783 -5.428 7.622 1.00 97.62 98 ALA A C 1
ATOM 766 O O . ALA A 1 98 ? -21.701 -4.615 7.727 1.00 97.62 98 ALA A O 1
ATOM 767 N N . SER A 1 99 ? -20.819 -6.605 8.258 1.00 97.81 99 SER A N 1
ATOM 768 C CA . SER A 1 99 ? -21.972 -7.043 9.058 1.00 97.81 99 SER A CA 1
ATOM 769 C C . SER A 1 99 ? -22.238 -6.180 10.303 1.00 97.81 99 SER A C 1
ATOM 771 O O . SER A 1 99 ? -23.381 -6.081 10.753 1.00 97.81 99 SER A O 1
ATOM 773 N N . LEU A 1 100 ? -21.210 -5.510 10.844 1.00 98.00 100 LEU A N 1
ATOM 774 C CA . LEU A 1 100 ? -21.341 -4.675 12.043 1.00 98.00 100 LEU A CA 1
ATOM 775 C C . LEU A 1 100 ? -22.144 -3.388 11.789 1.00 98.00 100 LEU A C 1
ATOM 777 O O . LEU A 1 100 ? -22.723 -2.846 12.730 1.00 98.00 100 LEU A O 1
ATOM 781 N N . PHE A 1 101 ? -22.239 -2.918 10.538 1.00 98.19 101 PHE A N 1
ATOM 782 C CA . PHE A 1 101 ? -23.017 -1.720 10.183 1.00 98.19 101 PHE A CA 1
ATOM 783 C C . PHE A 1 101 ? -24.514 -1.866 10.471 1.00 98.19 101 PHE A C 1
ATOM 785 O O . PHE A 1 101 ? -25.191 -0.873 10.727 1.00 98.19 101 PHE A O 1
ATOM 792 N N . THR A 1 102 ? -25.033 -3.094 10.452 1.00 97.38 102 THR A N 1
ATOM 793 C CA . THR A 1 102 ? -26.449 -3.386 10.713 1.00 97.38 102 THR A CA 1
ATOM 794 C C . THR A 1 102 ? -26.704 -3.910 12.125 1.00 97.38 102 THR A C 1
ATOM 796 O O . THR A 1 102 ? -27.802 -4.384 12.407 1.00 97.38 102 THR A O 1
ATOM 799 N N . SER A 1 103 ? -25.702 -3.874 13.008 1.00 97.69 103 SER A N 1
ATOM 800 C CA . SER A 1 103 ? -25.864 -4.348 14.380 1.00 97.69 103 SER A CA 1
ATOM 801 C C . SER A 1 103 ? -26.807 -3.451 15.184 1.00 97.69 103 SER A C 1
ATOM 803 O O . SER A 1 103 ? -26.764 -2.226 15.091 1.00 97.69 103 SER A O 1
ATOM 805 N N . GLU A 1 104 ? -27.616 -4.059 16.052 1.00 97.25 104 GLU A N 1
ATOM 806 C CA . GLU A 1 104 ? -28.422 -3.330 17.039 1.00 97.25 104 GLU A CA 1
ATOM 807 C C . GLU A 1 104 ? -27.535 -2.643 18.099 1.00 97.25 104 GLU A C 1
ATOM 809 O O . GLU A 1 104 ? -27.914 -1.636 18.699 1.00 97.25 104 GLU A O 1
ATOM 814 N N . SER A 1 105 ? -26.312 -3.145 18.306 1.00 97.12 105 SER A N 1
ATOM 815 C CA . SER A 1 105 ? -25.357 -2.590 19.262 1.00 97.12 105 SER A CA 1
ATOM 816 C C . SER A 1 105 ? -24.722 -1.301 18.737 1.00 97.12 105 SER A C 1
ATOM 818 O O . SER A 1 105 ? -24.027 -1.286 17.720 1.00 97.12 105 SER A O 1
ATOM 820 N N . ILE A 1 106 ? -24.887 -0.209 19.491 1.00 96.94 106 ILE A N 1
ATOM 821 C CA . ILE A 1 106 ? -24.249 1.092 19.216 1.00 96.94 106 ILE A CA 1
ATOM 822 C C . ILE A 1 106 ? -22.726 0.939 19.117 1.00 96.94 106 ILE A C 1
ATOM 824 O O . ILE A 1 106 ? -22.096 1.464 18.202 1.00 96.94 106 ILE A O 1
ATOM 828 N N . ARG A 1 107 ? -22.119 0.178 20.038 1.00 96.44 107 ARG A N 1
ATOM 829 C CA . ARG A 1 107 ? -20.665 -0.034 20.058 1.00 96.44 107 ARG A CA 1
ATOM 830 C C . ARG A 1 107 ? -20.180 -0.768 18.809 1.00 96.44 107 ARG A C 1
ATOM 832 O O . ARG A 1 107 ? -19.097 -0.462 18.325 1.00 96.44 107 ARG A O 1
ATOM 839 N N . GLU A 1 108 ? -20.954 -1.722 18.302 1.00 97.69 108 GLU A N 1
ATOM 840 C CA . GLU A 1 108 ? -20.593 -2.476 17.098 1.00 97.69 108 GLU A CA 1
ATOM 841 C C . GLU A 1 108 ? -20.715 -1.623 15.836 1.00 97.69 108 GLU A C 1
ATOM 843 O O . GLU A 1 108 ? -19.792 -1.629 15.026 1.00 97.69 108 GLU A O 1
ATOM 848 N N . ARG A 1 109 ? -21.768 -0.805 15.713 1.00 98.06 109 ARG A N 1
ATOM 849 C CA . ARG A 1 109 ? -21.876 0.176 14.620 1.00 98.06 109 ARG A CA 1
ATOM 850 C C . ARG A 1 109 ? -20.742 1.204 14.656 1.00 98.06 109 ARG A C 1
ATOM 852 O O . ARG A 1 109 ? -20.151 1.490 13.618 1.00 98.06 109 ARG A O 1
ATOM 859 N N . LEU A 1 110 ? -20.368 1.702 15.843 1.00 97.94 110 LEU A N 1
ATOM 860 C CA . LEU A 1 110 ? -19.169 2.540 15.989 1.00 97.94 110 LEU A CA 1
ATOM 861 C C . LEU A 1 110 ? -17.911 1.787 15.547 1.00 97.94 110 LEU A C 1
ATOM 863 O O . LEU A 1 110 ? -17.138 2.320 14.758 1.00 97.94 110 LEU A O 1
ATOM 867 N N . LEU A 1 111 ? -17.702 0.553 16.016 1.00 98.00 111 LEU A N 1
ATOM 868 C CA . LEU A 1 111 ? -16.562 -0.266 15.601 1.00 98.00 111 LEU A CA 1
ATOM 869 C C . LEU A 1 111 ? -16.505 -0.412 14.074 1.00 98.00 111 LEU A C 1
ATOM 871 O O . LEU A 1 111 ? -15.421 -0.309 13.514 1.00 98.00 111 LEU A O 1
ATOM 875 N N . ALA A 1 112 ? -17.648 -0.588 13.408 1.00 98.25 112 ALA A N 1
ATOM 876 C CA . ALA A 1 112 ? -17.740 -0.674 11.953 1.00 98.25 112 ALA A CA 1
ATOM 877 C C . ALA A 1 112 ? -17.252 0.610 11.255 1.00 98.25 112 ALA A C 1
ATOM 879 O O . ALA A 1 112 ? -16.433 0.541 10.339 1.00 98.25 112 ALA A O 1
ATOM 880 N N . LEU A 1 113 ? -17.690 1.783 11.732 1.00 98.50 113 LEU A N 1
ATOM 881 C CA . LEU A 1 113 ? -17.261 3.089 11.213 1.00 98.50 113 LEU A CA 1
ATOM 882 C C . LEU A 1 113 ? -15.751 3.304 11.380 1.00 98.50 113 LEU A C 1
ATOM 884 O O . LEU A 1 113 ? -15.067 3.707 10.438 1.00 98.50 113 LEU A O 1
ATOM 888 N N . TRP A 1 114 ? -15.218 3.005 12.566 1.00 98.00 114 TRP A N 1
ATOM 889 C CA . TRP A 1 114 ? -13.786 3.119 12.844 1.00 98.00 114 TRP A CA 1
ATOM 890 C C . TRP A 1 114 ? -12.969 2.119 12.019 1.00 98.00 114 TRP A C 1
ATOM 892 O O . TRP A 1 114 ? -11.976 2.503 11.409 1.00 98.00 114 TRP A O 1
ATOM 902 N N . ALA A 1 115 ? -13.421 0.869 11.916 1.00 98.00 115 ALA A N 1
ATOM 903 C CA . ALA A 1 115 ? -12.799 -0.149 11.078 1.00 98.00 115 ALA A CA 1
ATOM 904 C C . ALA A 1 115 ? -12.733 0.288 9.607 1.00 98.00 115 ALA A C 1
ATOM 906 O O . ALA A 1 115 ? -11.662 0.215 9.003 1.00 98.00 115 ALA A O 1
ATOM 907 N N . ALA A 1 116 ? -13.839 0.795 9.050 1.00 97.94 116 ALA A N 1
ATOM 908 C CA . ALA A 1 116 ? -13.898 1.286 7.674 1.00 97.94 116 ALA A CA 1
ATOM 909 C C . ALA A 1 116 ? -12.934 2.461 7.432 1.00 97.94 116 ALA A C 1
ATOM 911 O O . ALA A 1 116 ? -12.280 2.511 6.390 1.00 97.94 116 ALA A O 1
ATOM 912 N N . LYS A 1 117 ? -12.796 3.369 8.410 1.00 97.25 117 LYS A N 1
ATOM 913 C CA . LYS A 1 117 ? -11.833 4.481 8.371 1.00 97.25 117 LYS A CA 1
ATOM 914 C C . LYS A 1 117 ? -10.382 3.989 8.375 1.00 97.25 117 LYS A C 1
ATOM 916 O O . LYS A 1 117 ? -9.617 4.392 7.507 1.00 97.25 117 LYS A O 1
ATOM 921 N N . GLU A 1 118 ? -10.012 3.118 9.315 1.00 96.44 118 GLU A N 1
ATOM 922 C CA . GLU A 1 118 ? -8.629 2.626 9.484 1.00 96.44 118 GLU A CA 1
ATOM 923 C C . GLU A 1 118 ? -8.153 1.725 8.334 1.00 96.44 118 GLU A C 1
ATOM 925 O O . GLU A 1 118 ? -6.957 1.617 8.060 1.00 96.44 118 GLU A O 1
ATOM 930 N N . THR A 1 119 ? -9.090 1.054 7.661 1.00 95.25 119 THR A N 1
ATOM 931 C CA . THR A 1 119 ? -8.806 0.176 6.513 1.00 95.25 119 THR A CA 1
ATOM 932 C C . THR A 1 119 ? -9.090 0.833 5.164 1.00 95.25 119 THR A C 1
ATOM 934 O O . THR A 1 119 ? -8.862 0.210 4.130 1.00 95.25 119 THR A O 1
ATOM 937 N N . GLU A 1 120 ? -9.556 2.087 5.163 1.00 95.38 120 GLU A N 1
ATOM 938 C CA . GLU A 1 120 ? -9.901 2.859 3.964 1.00 95.38 120 GLU A CA 1
ATOM 939 C C . GLU A 1 120 ? -10.851 2.099 3.003 1.00 95.38 120 GLU A C 1
ATOM 941 O O . GLU A 1 120 ? -10.683 2.119 1.781 1.00 95.38 120 GLU A O 1
ATOM 946 N N . ARG A 1 121 ? -11.862 1.405 3.552 1.00 94.69 121 ARG A N 1
ATOM 947 C CA . ARG A 1 121 ? -12.818 0.555 2.809 1.00 94.69 121 ARG A CA 1
ATOM 948 C C . ARG A 1 121 ? -13.813 1.380 1.988 1.00 94.69 121 ARG A C 1
ATOM 950 O O . ARG A 1 121 ? -14.923 1.675 2.422 1.00 94.69 121 ARG A O 1
ATOM 957 N N . LEU A 1 122 ? -13.404 1.751 0.775 1.00 95.25 122 LEU A N 1
ATOM 958 C CA . LEU A 1 122 ? -14.217 2.541 -0.163 1.00 95.25 122 LEU A CA 1
ATOM 959 C C . LEU A 1 122 ? -15.502 1.839 -0.628 1.00 95.25 122 LEU A C 1
ATOM 961 O O . LEU A 1 122 ? -16.430 2.500 -1.078 1.00 95.25 122 LEU A O 1
ATOM 965 N N . ASP A 1 123 ? -15.571 0.516 -0.530 1.00 96.00 123 ASP A N 1
ATOM 966 C CA . ASP A 1 123 ? -16.784 -0.258 -0.797 1.00 96.00 123 ASP A CA 1
ATOM 967 C C . ASP A 1 123 ? -17.865 -0.087 0.283 1.00 96.00 123 ASP A C 1
ATOM 969 O O . ASP A 1 123 ? -18.998 -0.481 0.042 1.00 96.00 123 ASP A O 1
ATOM 973 N N . LEU A 1 124 ? -17.535 0.522 1.432 1.00 97.75 124 LEU A N 1
ATOM 974 C CA . LEU A 1 124 ? -18.463 0.793 2.540 1.00 97.75 124 LEU A CA 1
ATOM 975 C C . LEU A 1 124 ? -18.941 2.256 2.590 1.00 97.75 124 LEU A C 1
ATOM 977 O O . LEU A 1 124 ? -19.507 2.711 3.588 1.00 97.75 124 LEU A O 1
ATOM 981 N N . VAL A 1 125 ? -18.689 3.037 1.536 1.00 97.81 125 VAL A N 1
ATOM 982 C CA . VAL A 1 125 ? -19.091 4.451 1.462 1.00 97.81 125 VAL A CA 1
ATOM 983 C C . VAL A 1 125 ? -20.607 4.606 1.613 1.00 97.81 125 VAL A C 1
ATOM 985 O O . VAL A 1 125 ? -21.052 5.451 2.393 1.00 97.81 125 VAL A O 1
ATOM 988 N N . ASP A 1 126 ? -21.397 3.758 0.956 1.00 97.94 126 ASP A N 1
ATOM 989 C CA . ASP A 1 126 ? -22.862 3.817 1.015 1.00 97.94 126 ASP A CA 1
ATOM 990 C C . ASP A 1 126 ? -23.394 3.411 2.401 1.00 97.94 126 ASP A C 1
ATOM 992 O O . ASP A 1 126 ? -24.342 4.001 2.924 1.00 97.94 126 ASP A O 1
ATOM 996 N N . GLU A 1 127 ? -22.765 2.431 3.049 1.00 98.25 127 GLU A N 1
ATOM 997 C CA . GLU A 1 127 ? -23.044 2.018 4.425 1.00 98.25 127 GLU A CA 1
ATOM 998 C C . GLU A 1 127 ? -22.797 3.168 5.407 1.00 98.25 127 GLU A C 1
ATOM 1000 O O . GLU A 1 127 ? -23.646 3.444 6.258 1.00 98.25 127 GLU A O 1
ATOM 1005 N N . THR A 1 128 ? -21.673 3.880 5.266 1.00 98.25 128 THR A N 1
ATOM 1006 C CA . THR A 1 128 ? -21.378 5.053 6.106 1.00 98.25 128 THR A CA 1
ATOM 1007 C C . THR A 1 128 ? -22.370 6.190 5.856 1.00 98.25 128 THR A C 1
ATOM 1009 O O . THR A 1 128 ? -22.816 6.815 6.816 1.00 98.25 128 THR A O 1
ATOM 1012 N N . ALA A 1 129 ? -22.801 6.410 4.607 1.00 98.38 129 ALA A N 1
ATOM 1013 C CA . ALA A 1 129 ? -23.818 7.406 4.272 1.00 98.38 129 ALA A CA 1
ATOM 1014 C C . ALA A 1 129 ? -25.173 7.088 4.926 1.00 98.38 129 ALA A C 1
ATOM 1016 O O . ALA A 1 129 ? -25.824 7.975 5.477 1.00 98.38 129 ALA A O 1
ATOM 1017 N N . ARG A 1 130 ? -25.589 5.813 4.934 1.00 98.19 130 ARG A N 1
ATOM 1018 C CA . ARG A 1 130 ? -26.834 5.383 5.594 1.00 98.19 130 ARG A CA 1
ATOM 1019 C C . ARG A 1 130 ? -26.834 5.688 7.093 1.00 98.19 130 ARG A C 1
ATOM 1021 O O . ARG A 1 130 ? -27.842 6.167 7.610 1.00 98.19 130 ARG A O 1
ATOM 1028 N N . LEU A 1 131 ? -25.710 5.467 7.777 1.00 98.25 131 LEU A N 1
ATOM 1029 C CA . LEU A 1 131 ? -25.581 5.742 9.213 1.00 98.25 131 LEU A CA 1
ATOM 1030 C C . LEU A 1 131 ? -25.542 7.240 9.562 1.00 98.25 131 LEU A C 1
ATOM 1032 O O . LEU A 1 131 ? -25.662 7.583 10.731 1.00 98.25 131 LEU A O 1
ATOM 1036 N N . GLN A 1 132 ? -25.456 8.159 8.597 1.00 98.56 132 GLN A N 1
ATOM 1037 C CA . GLN A 1 132 ? -25.615 9.595 8.882 1.00 98.56 132 GLN A CA 1
ATOM 1038 C C . GLN A 1 132 ? -27.030 9.952 9.366 1.00 98.56 132 GLN A C 1
ATOM 1040 O O . GLN A 1 132 ? -27.233 11.007 9.959 1.00 98.56 132 GLN A O 1
ATOM 1045 N N . GLN A 1 133 ? -28.012 9.085 9.105 1.00 98.00 133 GLN A N 1
ATOM 1046 C CA . GLN A 1 133 ? -29.406 9.243 9.531 1.00 98.00 133 GLN A CA 1
ATOM 1047 C C . GLN A 1 133 ? -29.747 8.368 10.746 1.00 98.00 133 GLN A C 1
ATOM 1049 O O . GLN A 1 133 ? -30.923 8.125 11.021 1.00 98.00 133 GLN A O 1
ATOM 1054 N N . ASP A 1 134 ? -28.734 7.854 11.447 1.00 98.12 134 ASP A N 1
ATOM 1055 C CA . ASP A 1 134 ? -28.935 7.015 12.622 1.00 98.12 134 ASP A CA 1
ATOM 1056 C C . ASP A 1 134 ? -29.701 7.760 13.722 1.00 98.12 134 ASP A C 1
ATOM 1058 O O . ASP A 1 134 ? -29.515 8.961 13.928 1.00 98.12 134 ASP A O 1
ATOM 1062 N N . SER A 1 135 ? -30.554 7.042 14.457 1.00 97.25 135 SER A N 1
ATOM 1063 C CA . SER A 1 135 ? -31.280 7.620 15.591 1.00 97.25 135 SER A CA 1
ATOM 1064 C C . SER A 1 135 ? -30.350 8.014 16.738 1.00 97.25 135 SER A C 1
ATOM 1066 O O . SER A 1 135 ? -30.694 8.884 17.536 1.00 97.25 135 SER A O 1
ATOM 1068 N N . GLU A 1 136 ? -29.188 7.368 16.835 1.00 97.94 136 GLU A N 1
ATOM 1069 C CA . GLU A 1 136 ? -28.166 7.679 17.826 1.00 97.94 136 GLU A CA 1
ATOM 1070 C C . GLU A 1 136 ? -27.240 8.784 17.309 1.00 97.94 136 GLU A C 1
ATOM 1072 O O . GLU A 1 136 ? -26.428 8.564 16.407 1.00 97.94 136 GLU A O 1
ATOM 1077 N N . THR A 1 137 ? -27.304 9.969 17.921 1.00 97.56 137 THR A N 1
ATOM 1078 C CA . THR A 1 137 ? -26.555 11.158 17.474 1.00 97.56 137 THR A CA 1
ATOM 1079 C C . THR A 1 137 ? -25.054 10.901 17.325 1.00 97.56 137 THR A C 1
ATOM 1081 O O . THR A 1 137 ? -24.454 11.312 16.337 1.00 97.56 137 THR A O 1
ATOM 1084 N N . ALA A 1 138 ? -2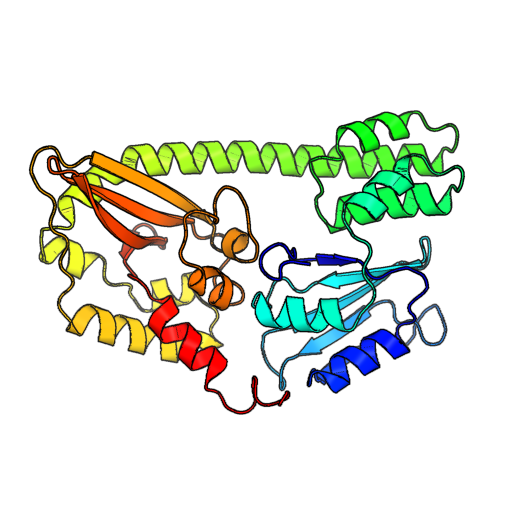4.447 10.165 18.263 1.00 95.69 138 ALA A N 1
ATOM 1085 C CA . ALA A 1 138 ? -23.020 9.846 18.213 1.00 95.69 138 ALA A CA 1
ATOM 1086 C C . ALA A 1 138 ? -22.639 8.975 16.998 1.00 95.69 138 ALA A C 1
ATOM 1088 O O . ALA A 1 138 ? -21.539 9.114 16.465 1.00 95.69 138 ALA A O 1
ATOM 1089 N N . ILE A 1 139 ? -23.539 8.091 16.543 1.00 98.25 139 ILE A N 1
ATOM 1090 C CA . ILE A 1 139 ? -23.336 7.308 15.316 1.00 98.25 139 ILE A CA 1
ATOM 1091 C C . ILE A 1 139 ? -23.418 8.225 14.102 1.00 98.25 139 ILE A C 1
ATOM 1093 O O . ILE A 1 139 ? -22.517 8.196 13.270 1.00 98.25 139 ILE A O 1
ATOM 1097 N N . ALA A 1 140 ? -24.459 9.057 14.024 1.00 98.44 140 ALA A N 1
ATOM 1098 C CA . ALA A 1 140 ? -24.682 9.962 12.901 1.00 98.44 140 ALA A CA 1
ATOM 1099 C C . ALA A 1 140 ? -23.521 10.950 12.694 1.00 98.44 140 ALA A C 1
ATOM 1101 O O . ALA A 1 140 ? -23.053 11.151 11.567 1.00 98.44 140 ALA A O 1
ATOM 1102 N N . GLU A 1 141 ? -23.004 11.526 13.782 1.00 98.19 141 GLU A N 1
ATOM 1103 C CA . GLU A 1 141 ? -21.844 12.422 13.755 1.00 98.19 141 GLU A CA 1
ATOM 1104 C C . GLU A 1 141 ? -20.583 11.694 13.275 1.00 98.19 141 GLU A C 1
ATOM 1106 O O . GLU A 1 141 ? -19.920 12.151 12.339 1.00 98.19 141 GLU A O 1
ATOM 1111 N N . GLN A 1 142 ? -20.282 10.523 13.851 1.00 98.25 142 GLN A N 1
ATOM 1112 C CA . GLN A 1 142 ? -19.107 9.751 13.454 1.00 98.25 142 GLN A CA 1
ATOM 1113 C C . GLN A 1 142 ? -19.212 9.263 12.003 1.00 98.25 142 GLN A C 1
ATOM 1115 O O . GLN A 1 142 ? -18.225 9.306 11.269 1.00 98.25 142 GLN A O 1
ATOM 1120 N N . ALA A 1 143 ? -20.398 8.832 11.571 1.00 98.62 143 ALA A N 1
ATOM 1121 C CA . ALA A 1 143 ? -20.670 8.410 10.204 1.00 98.62 143 ALA A CA 1
ATOM 1122 C C . ALA A 1 143 ? -20.465 9.555 9.209 1.00 98.62 143 ALA A C 1
ATOM 1124 O O . ALA A 1 143 ? -19.899 9.343 8.139 1.00 98.62 143 ALA A O 1
ATOM 1125 N N . THR A 1 144 ? -20.847 10.779 9.583 1.00 98.62 144 THR A N 1
ATOM 1126 C CA . THR A 1 144 ? -20.603 11.979 8.773 1.00 98.62 144 THR A CA 1
ATOM 1127 C C . THR A 1 144 ? -19.108 12.214 8.557 1.00 98.62 144 THR A C 1
ATOM 1129 O O . THR A 1 144 ? -18.681 12.418 7.419 1.00 98.62 144 THR A O 1
ATOM 1132 N N . GLU A 1 145 ? -18.298 12.122 9.616 1.00 98.38 145 GLU A N 1
ATOM 1133 C CA . GLU A 1 145 ? -16.840 12.274 9.522 1.00 98.38 145 GLU A CA 1
ATOM 1134 C C . GLU A 1 145 ? -16.199 11.172 8.662 1.00 98.38 145 GLU A C 1
ATOM 1136 O O . GLU A 1 145 ? -15.407 11.464 7.762 1.00 98.38 145 GLU A O 1
ATOM 1141 N N . VAL A 1 146 ? -16.547 9.904 8.919 1.00 98.38 146 VAL A N 1
ATOM 1142 C CA . VAL A 1 146 ? -15.972 8.764 8.189 1.00 98.38 146 VAL A CA 1
ATOM 1143 C C . VAL A 1 146 ? -16.359 8.812 6.714 1.00 98.38 146 VAL A C 1
ATOM 1145 O O . VAL A 1 146 ? -15.483 8.670 5.863 1.00 98.38 146 VAL A O 1
ATOM 1148 N N . HIS A 1 147 ? -17.628 9.074 6.400 1.00 98.62 147 HIS A N 1
ATOM 1149 C CA . HIS A 1 147 ? -18.093 9.187 5.019 1.00 98.62 147 HIS A CA 1
ATOM 1150 C C . HIS A 1 147 ? -17.335 10.286 4.259 1.00 98.62 147 HIS A C 1
ATOM 1152 O O . HIS A 1 147 ? -16.781 10.028 3.192 1.00 98.62 147 HIS A O 1
ATOM 1158 N N . ALA A 1 148 ? -17.215 11.486 4.843 1.00 98.38 148 ALA A N 1
ATOM 1159 C CA . ALA A 1 148 ? -16.470 12.586 4.230 1.00 98.38 148 ALA A CA 1
ATOM 1160 C C . ALA A 1 148 ? -14.993 12.227 3.980 1.00 98.38 148 ALA A C 1
ATOM 1162 O O . ALA A 1 148 ? -14.423 12.586 2.947 1.00 98.38 148 ALA A O 1
ATOM 1163 N N . ARG A 1 149 ? -14.369 11.486 4.906 1.00 97.88 149 ARG A N 1
ATOM 1164 C CA . ARG A 1 149 ? -12.993 11.003 4.750 1.00 97.88 149 ARG A CA 1
ATOM 1165 C C . ARG A 1 149 ? -12.862 9.988 3.611 1.00 97.88 149 ARG A C 1
ATOM 1167 O O . ARG A 1 149 ? -11.920 10.100 2.827 1.00 97.88 149 ARG A O 1
ATOM 1174 N N . LEU A 1 150 ? -13.768 9.015 3.516 1.00 97.94 150 LEU A N 1
ATOM 1175 C CA . LEU A 1 150 ? -13.739 8.008 2.451 1.00 97.94 150 LEU A CA 1
ATOM 1176 C C . LEU A 1 150 ? -13.988 8.637 1.073 1.00 97.94 150 LEU A C 1
ATOM 1178 O O . LEU A 1 150 ? -13.267 8.319 0.130 1.00 97.94 150 LEU A O 1
ATOM 1182 N N . GLU A 1 151 ? -14.910 9.597 0.969 1.00 97.88 151 GLU A N 1
ATOM 1183 C CA . GLU A 1 151 ? -15.126 10.381 -0.255 1.00 97.88 151 GLU A CA 1
ATOM 1184 C C . GLU A 1 151 ? -13.867 11.148 -0.680 1.00 97.88 151 GLU A C 1
ATOM 1186 O O . GLU A 1 151 ? -13.466 11.107 -1.845 1.00 97.88 151 GLU A O 1
ATOM 1191 N N . GLN A 1 152 ? -13.164 11.779 0.268 1.00 97.38 152 GLN A N 1
ATOM 1192 C CA . GLN A 1 152 ? -11.896 12.452 -0.021 1.00 97.38 152 GLN A CA 1
ATOM 1193 C C . GLN A 1 152 ? -10.842 11.479 -0.580 1.00 97.38 152 GLN A C 1
ATOM 1195 O O . GLN A 1 152 ? -10.132 11.811 -1.533 1.00 97.38 152 GLN A O 1
ATOM 1200 N N . ILE A 1 153 ? -10.729 10.280 0.002 1.00 95.00 153 ILE A N 1
ATOM 1201 C CA . ILE A 1 153 ? -9.811 9.236 -0.478 1.00 95.00 153 ILE A CA 1
ATOM 1202 C C . ILE A 1 153 ? -10.225 8.765 -1.878 1.00 95.00 153 ILE A C 1
ATOM 1204 O O . ILE A 1 153 ? -9.369 8.622 -2.755 1.00 95.00 153 ILE A O 1
ATOM 1208 N N . ASN A 1 154 ? -11.522 8.559 -2.115 1.00 94.62 154 ASN A N 1
ATOM 1209 C CA . ASN A 1 154 ? -12.051 8.152 -3.413 1.00 94.62 154 ASN A CA 1
ATOM 1210 C C . ASN A 1 154 ? -11.741 9.194 -4.501 1.00 94.62 154 ASN A C 1
ATOM 1212 O O . ASN A 1 154 ? -11.231 8.847 -5.567 1.00 94.62 154 ASN A O 1
ATOM 1216 N N . GLN A 1 155 ? -11.944 10.479 -4.207 1.00 95.62 155 GLN A N 1
ATOM 1217 C CA . GLN A 1 155 ? -11.620 11.571 -5.122 1.00 95.62 155 GLN A CA 1
ATOM 1218 C C . GLN A 1 155 ? -10.118 11.612 -5.452 1.00 95.62 155 GLN A C 1
ATOM 1220 O O . GLN A 1 155 ? -9.740 11.636 -6.626 1.00 95.62 155 GLN A O 1
ATOM 1225 N N . ALA A 1 156 ? -9.250 11.522 -4.438 1.00 93.19 156 ALA A N 1
ATOM 1226 C CA . ALA A 1 156 ? -7.802 11.459 -4.644 1.00 93.19 156 ALA A CA 1
ATOM 1227 C C . ALA A 1 156 ? -7.391 10.236 -5.490 1.00 93.19 156 ALA A C 1
ATOM 1229 O O . ALA A 1 156 ? -6.497 10.321 -6.337 1.00 93.19 156 ALA A O 1
ATOM 1230 N N . ARG A 1 157 ? -8.075 9.097 -5.311 1.00 92.00 157 ARG A N 1
ATOM 1231 C CA . ARG A 1 157 ? -7.874 7.892 -6.125 1.00 92.00 157 ARG A CA 1
ATOM 1232 C C . ARG A 1 157 ? -8.254 8.132 -7.586 1.00 92.00 157 ARG A C 1
ATOM 1234 O O . ARG A 1 157 ? -7.497 7.722 -8.465 1.00 92.00 157 ARG A O 1
ATOM 1241 N N . VAL A 1 158 ? -9.376 8.795 -7.866 1.00 93.38 158 VAL A N 1
ATOM 1242 C CA . VAL A 1 158 ? -9.805 9.132 -9.237 1.00 93.38 158 VAL A CA 1
ATOM 1243 C C . VAL A 1 158 ? -8.792 10.055 -9.926 1.00 93.38 158 VAL A C 1
ATOM 1245 O O . VAL A 1 158 ? -8.411 9.812 -11.076 1.00 93.38 158 VAL A O 1
ATOM 1248 N N . GLU A 1 159 ? -8.298 11.072 -9.222 1.00 93.69 159 GLU A N 1
ATOM 1249 C CA . GLU A 1 159 ? -7.267 11.985 -9.735 1.00 93.69 159 GLU A CA 1
ATOM 1250 C C . GLU A 1 159 ? -5.960 11.249 -10.042 1.00 93.69 159 GLU A C 1
ATOM 1252 O O . GLU A 1 159 ? -5.400 11.382 -11.135 1.00 93.69 159 GLU A O 1
ATOM 1257 N N . MET A 1 160 ? -5.505 10.399 -9.118 1.00 93.31 160 MET A N 1
ATOM 1258 C CA . MET A 1 160 ? -4.333 9.551 -9.322 1.00 93.31 160 MET A CA 1
ATOM 1259 C C . MET A 1 160 ? -4.505 8.641 -10.546 1.00 93.31 160 MET A C 1
ATOM 1261 O O . MET A 1 160 ? -3.606 8.576 -11.381 1.00 93.31 160 MET A O 1
ATOM 1265 N N . LEU A 1 161 ? -5.647 7.957 -10.686 1.00 93.19 161 LEU A N 1
ATOM 1266 C CA . LEU A 1 161 ? -5.931 7.083 -11.831 1.00 93.19 161 LEU A CA 1
ATOM 1267 C C . LEU A 1 161 ? -5.904 7.848 -13.159 1.00 93.19 161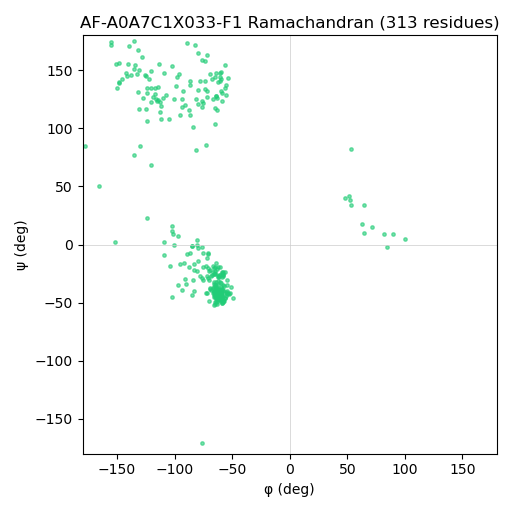 LEU A C 1
ATOM 1269 O O . LEU A 1 161 ? -5.365 7.351 -14.149 1.00 93.19 161 LEU A O 1
ATOM 1273 N N . THR A 1 162 ? -6.434 9.070 -13.166 1.00 92.94 162 THR A N 1
ATOM 1274 C CA . THR A 1 162 ? -6.394 9.958 -14.333 1.00 92.94 162 THR A CA 1
ATOM 1275 C C . THR A 1 162 ? -4.952 10.308 -14.706 1.00 92.94 162 THR A C 1
ATOM 1277 O O . THR A 1 162 ? -4.560 10.158 -15.864 1.00 92.94 162 THR A O 1
ATOM 1280 N N . ASN A 1 163 ? -4.127 10.683 -13.724 1.00 91.62 163 ASN A N 1
ATOM 1281 C CA . ASN A 1 163 ? -2.711 10.988 -13.946 1.00 91.62 163 ASN A CA 1
ATOM 1282 C C . ASN A 1 163 ? -1.924 9.767 -14.442 1.00 91.62 163 ASN A C 1
ATOM 1284 O O . ASN A 1 163 ? -1.144 9.880 -15.389 1.00 91.62 163 ASN A O 1
ATOM 1288 N N . LEU A 1 164 ? -2.161 8.587 -13.858 1.00 93.69 164 LEU A N 1
ATOM 1289 C CA . LEU A 1 164 ? -1.540 7.340 -14.308 1.00 93.69 164 LEU A CA 1
ATOM 1290 C C . LEU A 1 164 ? -1.896 7.044 -15.764 1.00 93.69 164 LEU A C 1
ATOM 1292 O O . LEU A 1 164 ? -1.002 6.717 -16.545 1.00 93.69 164 LEU A O 1
ATOM 1296 N N . ARG A 1 165 ? -3.165 7.225 -16.148 1.00 93.12 165 ARG A N 1
ATOM 1297 C CA . ARG A 1 165 ? -3.616 7.038 -17.528 1.00 93.12 165 ARG A CA 1
ATOM 1298 C C . ARG A 1 165 ? -2.876 7.960 -18.497 1.00 93.12 165 ARG A C 1
ATOM 1300 O O . ARG A 1 165 ? -2.306 7.467 -19.469 1.00 93.12 165 ARG A O 1
ATOM 1307 N N . ILE A 1 166 ? -2.807 9.259 -18.195 1.00 91.62 166 ILE A N 1
ATOM 1308 C CA . ILE A 1 166 ? -2.073 10.242 -19.011 1.00 91.62 166 ILE A CA 1
ATOM 1309 C C . ILE A 1 166 ? -0.606 9.816 -19.181 1.00 91.62 166 ILE A C 1
ATOM 1311 O O . ILE A 1 166 ? -0.076 9.814 -20.293 1.00 91.62 166 ILE A O 1
ATOM 1315 N N . MET A 1 167 ? 0.052 9.395 -18.095 1.00 90.88 167 MET A N 1
ATOM 1316 C CA . MET A 1 167 ? 1.439 8.933 -18.163 1.00 90.88 167 MET A CA 1
ATOM 1317 C C . MET A 1 167 ? 1.588 7.664 -19.018 1.00 90.88 167 MET A C 1
ATOM 1319 O O . MET A 1 167 ? 2.517 7.577 -19.823 1.00 90.88 167 MET A O 1
ATOM 1323 N N . THR A 1 168 ? 0.677 6.692 -18.885 1.00 93.75 168 THR A N 1
ATOM 1324 C CA . THR A 1 168 ? 0.699 5.463 -19.698 1.00 93.75 168 THR A CA 1
ATOM 1325 C C . THR A 1 168 ? 0.395 5.706 -21.175 1.00 93.75 168 THR A C 1
ATOM 1327 O O . THR A 1 168 ? 0.891 4.955 -22.005 1.00 93.75 168 THR A O 1
ATOM 1330 N N . GLU A 1 169 ? -0.350 6.758 -21.528 1.00 92.75 169 GLU A N 1
ATOM 1331 C CA . GLU A 1 169 ? -0.612 7.139 -22.924 1.00 92.75 169 GLU A CA 1
ATOM 1332 C C . GLU A 1 169 ? 0.609 7.817 -23.579 1.00 92.75 169 GLU A C 1
ATOM 1334 O O . GLU A 1 169 ? 0.845 7.649 -24.776 1.00 92.75 169 GLU A O 1
ATOM 1339 N N . ALA A 1 170 ? 1.434 8.528 -22.800 1.00 89.69 170 ALA A N 1
ATOM 1340 C CA . ALA A 1 170 ? 2.652 9.186 -23.290 1.00 89.69 170 ALA A CA 1
ATOM 1341 C C . ALA A 1 170 ? 3.879 8.250 -23.361 1.00 89.69 170 ALA A C 1
ATOM 1343 O O . ALA A 1 170 ? 4.746 8.396 -24.229 1.00 89.69 170 ALA A O 1
ATOM 1344 N N . ALA A 1 171 ? 3.954 7.257 -22.472 1.00 93.88 171 ALA A N 1
ATOM 1345 C CA . ALA A 1 171 ? 5.088 6.343 -22.348 1.00 93.88 171 ALA A CA 1
ATOM 1346 C C . ALA A 1 171 ? 5.426 5.458 -23.579 1.00 93.88 171 ALA A C 1
ATOM 1348 O O . ALA A 1 171 ? 6.609 5.149 -23.742 1.00 93.88 171 ALA A O 1
ATOM 1349 N N . PRO A 1 172 ? 4.508 5.059 -24.492 1.00 95.00 172 PRO A N 1
ATOM 1350 C CA . PRO A 1 172 ? 4.852 4.182 -25.615 1.00 95.00 172 PRO A CA 1
ATOM 1351 C C . PRO A 1 172 ? 5.959 4.744 -26.513 1.00 95.00 172 PRO A C 1
ATOM 1353 O O . PRO A 1 172 ? 6.784 3.985 -27.024 1.00 95.00 172 PRO A O 1
ATOM 1356 N N . GLN A 1 173 ? 6.009 6.069 -26.695 1.00 92.75 173 GLN A N 1
ATOM 1357 C CA . GLN A 1 173 ? 7.057 6.714 -27.490 1.00 92.75 173 GLN A CA 1
ATOM 1358 C C . GLN A 1 173 ? 8.435 6.521 -26.854 1.00 92.75 173 GLN A C 1
ATOM 1360 O O . GLN A 1 173 ? 9.395 6.206 -27.554 1.00 92.75 173 GLN A O 1
ATOM 1365 N N . LEU A 1 174 ? 8.515 6.625 -25.526 1.00 94.19 174 LEU A N 1
ATOM 1366 C CA . LEU A 1 174 ? 9.729 6.351 -24.766 1.00 94.19 174 LEU A CA 1
ATOM 1367 C C . LEU A 1 174 ? 10.144 4.880 -24.881 1.00 94.19 174 LEU A C 1
ATOM 1369 O O . LEU A 1 174 ? 11.308 4.596 -25.157 1.00 94.19 174 LEU A O 1
ATOM 1373 N N . ILE A 1 175 ? 9.197 3.945 -24.729 1.00 96.19 175 ILE A N 1
ATOM 1374 C CA . ILE A 1 175 ? 9.476 2.504 -24.836 1.00 96.19 175 ILE A CA 1
ATOM 1375 C C . ILE A 1 175 ? 10.072 2.163 -26.207 1.00 96.19 175 ILE A C 1
ATOM 1377 O O . ILE A 1 175 ? 11.041 1.410 -26.288 1.00 96.19 175 ILE A O 1
ATOM 1381 N N . ARG A 1 176 ? 9.571 2.781 -27.285 1.00 95.50 176 ARG A N 1
ATOM 1382 C CA . ARG A 1 176 ? 10.103 2.597 -28.647 1.00 95.50 176 ARG A CA 1
ATOM 1383 C C . ARG A 1 176 ? 11.543 3.096 -28.831 1.00 95.50 176 ARG A C 1
ATOM 1385 O O . ARG A 1 176 ? 12.182 2.702 -29.804 1.00 95.50 176 ARG A O 1
ATOM 1392 N N . LEU A 1 177 ? 12.075 3.916 -27.920 1.00 94.62 177 LEU A N 1
ATOM 1393 C CA . LEU A 1 177 ? 13.471 4.371 -27.946 1.00 94.62 177 LEU A CA 1
ATOM 1394 C C . LEU A 1 177 ? 14.433 3.417 -27.219 1.00 94.62 177 LEU A C 1
ATOM 1396 O O . LEU A 1 177 ? 15.627 3.443 -27.512 1.00 94.62 177 LEU A O 1
ATOM 1400 N N . LEU A 1 178 ? 13.937 2.539 -26.337 1.00 94.69 178 LEU A N 1
ATOM 1401 C CA . LEU A 1 178 ? 14.756 1.614 -25.537 1.00 94.69 178 LEU A CA 1
ATOM 1402 C C . LEU A 1 178 ? 15.645 0.632 -26.325 1.00 94.69 178 LEU A C 1
ATOM 1404 O O . LEU A 1 178 ? 16.651 0.194 -25.769 1.00 94.69 178 LEU A O 1
ATOM 1408 N N . PRO A 1 179 ? 15.365 0.261 -27.590 1.00 94.69 179 PRO A N 1
ATOM 1409 C CA . PRO A 1 179 ? 16.318 -0.523 -28.376 1.00 94.69 179 PRO A CA 1
ATOM 1410 C C . PRO A 1 179 ? 17.661 0.183 -28.625 1.00 94.69 179 PRO A C 1
ATOM 1412 O O . PRO A 1 179 ? 18.649 -0.479 -28.945 1.00 94.69 179 PRO A O 1
ATOM 1415 N N . LYS A 1 180 ? 17.726 1.515 -28.483 1.00 93.88 180 LYS A N 1
ATOM 1416 C CA . LYS A 1 180 ? 18.970 2.284 -28.610 1.00 93.88 180 LYS A CA 1
ATOM 1417 C C . LYS A 1 180 ? 19.780 2.169 -27.318 1.00 93.88 180 LYS A C 1
ATOM 1419 O O . LYS A 1 180 ? 19.331 2.600 -26.258 1.00 93.88 180 LYS A O 1
ATOM 1424 N N . SER A 1 181 ? 21.005 1.652 -27.410 1.00 91.25 181 SER A N 1
ATOM 1425 C CA . SER A 1 181 ? 21.879 1.472 -26.241 1.00 91.25 181 SER A CA 1
ATOM 1426 C C . SER A 1 181 ? 22.162 2.779 -25.503 1.00 91.25 181 SER A C 1
ATOM 1428 O O . SER A 1 181 ? 22.164 2.792 -24.281 1.00 91.25 181 SER A O 1
ATOM 1430 N N . GLU A 1 182 ? 22.341 3.888 -26.225 1.00 94.12 182 GLU A N 1
ATOM 1431 C CA . GLU A 1 182 ? 22.567 5.212 -25.626 1.00 94.12 182 GLU A CA 1
ATOM 1432 C C . GLU A 1 182 ? 21.397 5.652 -24.740 1.00 94.12 182 GLU A C 1
ATOM 1434 O O . GLU A 1 182 ? 21.610 6.173 -23.650 1.00 94.12 182 GLU A O 1
ATOM 1439 N N . THR A 1 183 ? 20.160 5.389 -25.175 1.00 94.44 183 THR A N 1
ATOM 1440 C CA . THR A 1 183 ? 18.956 5.691 -24.393 1.00 94.44 183 THR A CA 1
ATOM 1441 C C . THR A 1 183 ? 18.920 4.871 -23.108 1.00 94.44 183 THR A C 1
ATOM 1443 O O . THR A 1 183 ? 18.631 5.414 -22.047 1.00 94.44 183 THR A O 1
ATOM 1446 N N . VAL A 1 184 ? 19.255 3.582 -23.17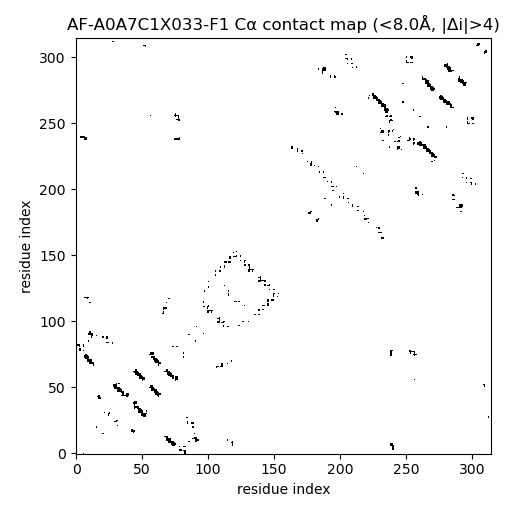9 1.00 95.12 184 VAL A N 1
ATOM 1447 C CA . VAL A 1 184 ? 19.309 2.713 -21.996 1.00 95.12 184 VAL A CA 1
ATOM 1448 C C . VAL A 1 184 ? 20.380 3.184 -21.014 1.00 95.12 184 VAL A C 1
ATOM 1450 O O . VAL A 1 184 ? 20.091 3.298 -19.829 1.00 95.12 184 VAL A O 1
ATOM 1453 N N . GLU A 1 185 ? 21.583 3.518 -21.483 1.00 94.56 185 GLU A N 1
ATOM 1454 C CA . GLU A 1 185 ? 22.656 4.026 -20.615 1.00 94.56 185 GLU A CA 1
ATOM 1455 C C . GLU A 1 185 ? 22.273 5.356 -19.941 1.00 94.56 185 GLU A C 1
ATOM 1457 O O . GLU A 1 185 ? 22.523 5.539 -18.751 1.00 94.56 185 GLU A O 1
ATOM 1462 N N . GLN A 1 186 ? 21.588 6.259 -20.654 1.00 95.69 186 GLN A N 1
ATOM 1463 C CA . GLN A 1 186 ? 21.068 7.512 -20.084 1.00 95.69 186 GLN A CA 1
ATOM 1464 C C . GLN A 1 186 ? 19.990 7.289 -19.009 1.00 95.69 186 GLN A C 1
ATOM 1466 O O . GLN A 1 186 ? 19.793 8.147 -18.150 1.00 95.69 186 GLN A O 1
ATOM 1471 N N . MET A 1 187 ? 19.306 6.143 -19.020 1.00 96.94 187 MET A N 1
ATOM 1472 C CA . MET A 1 187 ? 18.299 5.779 -18.017 1.00 96.94 187 MET A CA 1
ATOM 1473 C C . MET A 1 187 ? 18.885 5.128 -16.762 1.00 96.94 187 MET A C 1
ATOM 1475 O O . MET A 1 187 ? 18.122 4.827 -15.835 1.00 96.94 187 MET A O 1
ATOM 1479 N N . LYS A 1 188 ? 20.209 4.933 -16.691 1.00 97.88 188 LYS A N 1
ATOM 1480 C CA . LYS A 1 188 ? 20.857 4.452 -15.470 1.00 97.88 188 LYS A CA 1
ATOM 1481 C C . LYS A 1 188 ? 20.575 5.433 -14.320 1.00 97.88 188 LYS A C 1
ATOM 1483 O O . LYS A 1 188 ? 20.880 6.618 -14.464 1.00 97.88 188 LYS A O 1
ATOM 1488 N N . PRO A 1 189 ? 19.993 4.977 -13.195 1.00 98.31 189 PRO A N 1
ATOM 1489 C CA . PRO A 1 189 ? 19.773 5.836 -12.036 1.00 98.31 189 PRO A CA 1
ATOM 1490 C C . PRO A 1 189 ? 21.094 6.378 -11.481 1.00 98.31 189 PRO A C 1
ATOM 1492 O O . PRO A 1 189 ? 22.085 5.645 -11.407 1.00 98.31 189 PRO A O 1
ATOM 1495 N N . THR A 1 190 ? 21.096 7.643 -11.064 1.00 98.31 190 THR A N 1
ATOM 1496 C CA . THR A 1 190 ? 22.179 8.227 -10.261 1.00 98.31 190 THR A CA 1
ATOM 1497 C C . THR A 1 190 ? 21.990 7.888 -8.784 1.00 98.31 190 THR A C 1
ATOM 1499 O O . THR A 1 190 ? 20.945 7.379 -8.384 1.00 98.31 190 THR A O 1
ATOM 1502 N N . GLN A 1 191 ? 22.981 8.201 -7.947 1.00 98.06 191 GLN A N 1
ATOM 1503 C CA . GLN A 1 191 ? 22.843 8.027 -6.501 1.00 98.06 191 GLN A CA 1
ATOM 1504 C C . GLN A 1 191 ? 21.676 8.847 -5.924 1.00 98.06 191 GLN A C 1
ATOM 1506 O O . GLN A 1 191 ? 20.920 8.317 -5.115 1.00 98.06 191 GLN A O 1
ATOM 1511 N N . ASP A 1 192 ? 21.485 10.087 -6.381 1.00 98.38 192 ASP A N 1
ATOM 1512 C CA . ASP A 1 192 ? 20.380 10.953 -5.938 1.00 98.38 192 ASP A CA 1
ATOM 1513 C C . ASP A 1 192 ? 19.012 10.377 -6.326 1.00 98.38 192 ASP A C 1
ATOM 1515 O O . ASP A 1 192 ? 18.044 10.483 -5.573 1.00 98.38 192 ASP A O 1
ATOM 1519 N N . ASP A 1 193 ? 18.929 9.711 -7.482 1.00 98.62 193 ASP A N 1
ATOM 1520 C CA . ASP A 1 193 ? 17.718 8.995 -7.879 1.00 98.62 193 ASP A CA 1
ATOM 1521 C C . ASP A 1 193 ? 17.443 7.818 -6.939 1.00 98.62 193 ASP A C 1
ATOM 1523 O O . ASP A 1 193 ? 16.300 7.596 -6.551 1.00 98.62 193 ASP A O 1
ATOM 1527 N N . LEU A 1 194 ? 18.476 7.072 -6.532 1.00 98.62 194 LEU A N 1
ATOM 1528 C CA . LEU A 1 194 ? 18.309 5.954 -5.599 1.00 98.62 194 LEU A CA 1
ATOM 1529 C C . LEU A 1 194 ? 17.864 6.420 -4.210 1.00 98.62 194 LEU A C 1
ATOM 1531 O O . LEU A 1 194 ? 16.980 5.789 -3.637 1.00 98.62 194 LEU A O 1
ATOM 1535 N N . VAL A 1 195 ? 18.419 7.531 -3.714 1.00 98.31 195 VAL A N 1
ATOM 1536 C CA . VAL A 1 195 ? 18.012 8.174 -2.450 1.00 98.31 195 VAL A CA 1
ATOM 1537 C C . VAL A 1 195 ? 16.543 8.598 -2.490 1.00 98.31 195 VAL A C 1
ATOM 1539 O O . VAL A 1 195 ? 15.828 8.439 -1.508 1.00 98.31 195 VAL A O 1
ATOM 1542 N N . ALA A 1 196 ? 16.065 9.109 -3.627 1.00 98.38 196 ALA A N 1
ATOM 1543 C CA . ALA A 1 196 ? 14.661 9.485 -3.775 1.00 98.38 196 ALA A CA 1
ATOM 1544 C C . ALA A 1 196 ? 13.715 8.267 -3.825 1.00 98.38 196 ALA A C 1
ATOM 1546 O O . ALA A 1 196 ? 12.561 8.361 -3.402 1.00 98.38 196 ALA A O 1
ATOM 1547 N N . LEU A 1 197 ? 14.189 7.127 -4.341 1.00 98.50 197 LEU A N 1
ATOM 1548 C CA . LEU A 1 197 ? 13.370 5.937 -4.591 1.00 98.50 197 LEU A CA 1
ATOM 1549 C C . LEU A 1 197 ? 13.311 4.942 -3.428 1.00 98.50 197 LEU A C 1
ATOM 1551 O O . LEU A 1 197 ? 12.309 4.228 -3.319 1.00 98.50 197 LEU A O 1
ATOM 1555 N N . PHE A 1 198 ? 14.354 4.853 -2.604 1.00 98.06 198 PHE A N 1
ATOM 1556 C CA . PHE A 1 198 ? 14.501 3.811 -1.586 1.00 98.06 198 PHE A CA 1
ATOM 1557 C C . PHE A 1 198 ? 14.937 4.377 -0.239 1.00 98.06 198 PHE A C 1
ATOM 1559 O O . PHE A 1 198 ? 15.618 5.397 -0.170 1.00 98.06 198 PHE A O 1
ATOM 1566 N N . ASP A 1 199 ? 14.593 3.658 0.825 1.00 94.19 199 ASP A N 1
ATOM 1567 C CA . ASP A 1 199 ? 15.096 3.941 2.166 1.00 94.19 199 ASP A CA 1
ATOM 1568 C C . ASP A 1 199 ? 16.629 3.860 2.233 1.00 94.19 199 ASP A C 1
ATOM 1570 O O . ASP A 1 199 ? 17.258 3.031 1.564 1.00 94.19 199 ASP A O 1
ATOM 1574 N N . GLU A 1 200 ? 17.214 4.674 3.117 1.00 93.00 200 GLU A N 1
ATOM 1575 C CA . GLU A 1 200 ? 18.664 4.790 3.315 1.00 93.00 200 GLU A CA 1
ATOM 1576 C C . GLU A 1 200 ? 19.342 3.435 3.574 1.00 93.00 200 GLU A C 1
ATOM 1578 O O . GLU A 1 200 ? 20.358 3.118 2.949 1.00 93.00 200 GLU A O 1
ATOM 1583 N N . ASP A 1 201 ? 18.720 2.593 4.406 1.00 88.75 201 ASP A N 1
ATOM 1584 C CA . ASP A 1 201 ? 19.216 1.261 4.778 1.00 88.75 201 ASP A CA 1
ATOM 1585 C C . ASP A 1 201 ? 19.434 0.333 3.571 1.00 88.75 201 ASP A C 1
ATOM 1587 O O . ASP A 1 201 ? 20.255 -0.587 3.618 1.00 88.75 201 ASP A O 1
ATOM 1591 N N . LEU A 1 202 ? 18.716 0.564 2.465 1.00 92.69 202 LEU A N 1
ATOM 1592 C CA . LEU A 1 202 ? 18.794 -0.272 1.270 1.00 92.69 202 LEU A CA 1
ATOM 1593 C C . LEU A 1 202 ? 19.778 0.269 0.223 1.00 92.69 202 LEU A C 1
ATOM 1595 O O . LEU A 1 202 ? 20.205 -0.485 -0.660 1.00 92.69 202 LEU A O 1
ATOM 1599 N N . LEU A 1 203 ? 20.188 1.540 0.314 1.00 95.19 203 LEU A N 1
ATOM 1600 C CA . LEU A 1 203 ? 21.002 2.210 -0.709 1.00 95.19 203 LEU A CA 1
ATOM 1601 C C . LEU A 1 203 ? 22.303 1.473 -1.062 1.00 95.19 203 LEU A C 1
ATOM 1603 O O . LEU A 1 203 ? 22.584 1.342 -2.261 1.00 95.19 203 LEU A O 1
ATOM 1607 N N . PRO A 1 204 ? 23.085 0.924 -0.104 1.00 93.81 204 PRO A N 1
ATOM 1608 C CA . PRO A 1 204 ? 24.310 0.200 -0.442 1.00 93.81 204 PRO A CA 1
ATOM 1609 C C . PRO A 1 204 ? 24.060 -1.030 -1.325 1.00 93.81 204 PRO A C 1
ATOM 1611 O O . PRO A 1 204 ? 24.905 -1.396 -2.146 1.00 93.81 204 PRO A O 1
ATOM 1614 N N . VAL A 1 205 ? 22.907 -1.683 -1.164 1.00 95.00 205 VAL A N 1
ATOM 1615 C CA . VAL A 1 205 ? 22.533 -2.881 -1.926 1.00 95.00 205 VAL A CA 1
ATOM 1616 C C . VAL A 1 205 ? 21.911 -2.502 -3.257 1.00 95.00 205 VAL A C 1
ATOM 1618 O O . VAL A 1 205 ? 22.280 -3.082 -4.278 1.00 95.00 205 VAL A O 1
ATOM 1621 N N . VAL A 1 206 ? 21.022 -1.505 -3.270 1.00 97.31 206 VAL A N 1
ATOM 1622 C CA . VAL A 1 206 ? 20.400 -0.996 -4.499 1.00 97.31 206 VAL A CA 1
ATOM 1623 C C . VAL A 1 206 ? 21.473 -0.504 -5.468 1.00 97.31 206 VAL A C 1
ATOM 1625 O O . VAL A 1 206 ? 21.443 -0.878 -6.638 1.00 97.31 206 VAL A O 1
ATOM 1628 N N . SER A 1 207 ? 22.461 0.253 -4.985 1.00 97.69 207 SER A N 1
ATOM 1629 C CA . SER A 1 207 ? 23.566 0.760 -5.807 1.00 97.69 207 SER A CA 1
ATOM 1630 C C . SER A 1 207 ? 24.346 -0.383 -6.480 1.00 97.69 207 SER A C 1
ATOM 1632 O O . SER A 1 207 ? 24.465 -0.432 -7.708 1.00 97.69 207 SER A O 1
ATOM 1634 N N . LYS A 1 208 ? 24.746 -1.404 -5.704 1.00 97.00 208 LYS A N 1
ATOM 1635 C CA . LYS A 1 208 ? 25.406 -2.614 -6.232 1.00 97.00 208 LYS A CA 1
ATOM 1636 C C . LYS A 1 208 ? 24.528 -3.381 -7.223 1.00 97.00 208 LYS A C 1
ATOM 1638 O O . LYS A 1 208 ? 25.032 -3.897 -8.222 1.00 97.00 208 LYS A O 1
ATOM 1643 N N . ALA A 1 209 ? 23.228 -3.484 -6.948 1.00 97.31 209 ALA A N 1
ATOM 1644 C CA . ALA A 1 209 ? 22.279 -4.168 -7.815 1.00 97.31 209 ALA A CA 1
ATOM 1645 C C . ALA A 1 209 ? 22.140 -3.451 -9.164 1.00 97.31 209 ALA A C 1
ATOM 1647 O O . ALA A 1 209 ? 22.219 -4.102 -10.205 1.00 97.31 209 ALA A O 1
ATOM 1648 N N . VAL A 1 210 ? 22.014 -2.122 -9.161 1.00 97.88 210 VAL A N 1
ATOM 1649 C CA . VAL A 1 210 ? 21.963 -1.302 -10.379 1.00 97.88 210 VAL A CA 1
ATOM 1650 C C . VAL A 1 210 ? 23.233 -1.480 -11.207 1.00 97.88 210 VAL A C 1
ATOM 1652 O O . VAL A 1 210 ? 23.144 -1.773 -12.400 1.00 97.88 210 VAL A O 1
ATOM 1655 N N . ASP A 1 211 ? 24.415 -1.415 -10.596 1.00 97.12 211 ASP A N 1
ATOM 1656 C CA . ASP A 1 211 ? 25.667 -1.661 -11.318 1.00 97.12 211 ASP A CA 1
ATOM 1657 C C . ASP A 1 211 ? 25.723 -3.068 -11.929 1.00 97.12 211 ASP A C 1
ATOM 1659 O O . ASP A 1 211 ? 26.093 -3.236 -13.096 1.00 97.12 211 ASP A O 1
ATOM 1663 N N . ALA A 1 212 ? 25.299 -4.088 -11.178 1.00 96.56 212 ALA A N 1
ATOM 1664 C CA . ALA A 1 212 ? 25.251 -5.464 -11.661 1.00 96.56 212 ALA A CA 1
ATOM 1665 C C . ALA A 1 212 ? 24.243 -5.662 -12.807 1.00 96.56 212 ALA A C 1
ATOM 1667 O O . ALA A 1 212 ? 24.487 -6.475 -13.704 1.00 96.56 212 ALA A O 1
ATOM 1668 N N . ILE A 1 213 ? 23.116 -4.947 -12.784 1.00 95.75 213 ILE A N 1
ATOM 1669 C CA . ILE A 1 213 ? 22.105 -4.943 -13.846 1.00 95.75 213 ILE A CA 1
ATOM 1670 C C . ILE A 1 213 ? 22.694 -4.335 -15.125 1.00 95.75 213 ILE A C 1
ATOM 1672 O O . ILE A 1 213 ? 22.672 -4.978 -16.176 1.00 95.75 213 ILE A O 1
ATOM 1676 N N . TYR A 1 214 ? 23.279 -3.139 -15.037 1.00 96.25 214 TYR A N 1
ATOM 1677 C CA . TYR A 1 214 ? 23.785 -2.415 -16.207 1.00 96.25 214 TYR A CA 1
ATOM 1678 C C . TYR A 1 214 ? 25.048 -3.056 -16.798 1.00 96.25 214 TYR A C 1
ATOM 1680 O O . TYR A 1 214 ? 25.220 -3.081 -18.018 1.00 96.25 214 TYR A O 1
ATOM 1688 N N . LYS A 1 215 ? 25.870 -3.729 -15.980 1.00 95.50 215 LYS A N 1
ATOM 1689 C CA . LYS A 1 215 ? 27.013 -4.523 -16.466 1.00 95.50 215 LYS A CA 1
ATOM 1690 C C . LYS A 1 215 ? 26.608 -5.632 -17.450 1.00 95.50 215 LYS A C 1
ATOM 1692 O O . LYS A 1 215 ? 27.411 -6.009 -18.302 1.00 95.50 215 LYS A O 1
ATOM 1697 N N . LYS A 1 216 ? 25.373 -6.150 -17.372 1.00 91.94 216 LYS A N 1
ATOM 1698 C CA . LYS A 1 216 ? 24.869 -7.213 -18.263 1.00 91.94 216 LYS A CA 1
ATOM 1699 C C . LYS A 1 216 ? 24.492 -6.726 -19.670 1.00 91.94 216 LYS A C 1
ATOM 1701 O O . LYS A 1 216 ? 24.124 -7.565 -20.486 1.00 91.94 216 LYS A O 1
ATOM 1706 N N . ARG A 1 217 ? 24.606 -5.421 -19.968 1.00 84.19 217 ARG A N 1
ATOM 1707 C CA . ARG A 1 217 ? 24.149 -4.779 -21.218 1.00 84.19 217 ARG A CA 1
ATOM 1708 C C . ARG A 1 217 ? 22.684 -5.099 -21.512 1.00 84.19 217 ARG A C 1
ATOM 1710 O O . ARG A 1 217 ? 22.370 -6.006 -22.284 1.00 84.19 217 ARG A O 1
ATOM 1717 N N . LEU A 1 218 ? 21.793 -4.344 -20.879 1.00 91.19 218 LEU A N 1
ATOM 1718 C CA . LEU A 1 218 ? 20.350 -4.462 -21.067 1.00 91.19 218 LEU A CA 1
ATOM 1719 C C . LEU A 1 218 ? 19.973 -4.316 -22.548 1.00 91.19 218 LEU A C 1
ATOM 1721 O O . LEU A 1 218 ? 20.492 -3.455 -23.254 1.00 91.19 218 LEU A O 1
ATOM 1725 N N . ARG A 1 219 ? 19.064 -5.173 -23.021 1.00 88.88 219 ARG A N 1
ATOM 1726 C CA . ARG A 1 219 ? 18.552 -5.131 -24.394 1.00 88.88 219 ARG A CA 1
ATOM 1727 C C . ARG A 1 219 ? 17.037 -5.207 -24.387 1.00 88.88 219 ARG A C 1
ATOM 1729 O O . ARG A 1 219 ? 16.456 -6.097 -23.765 1.00 88.88 219 ARG A O 1
ATOM 1736 N N . VAL A 1 220 ? 16.423 -4.300 -25.133 1.00 91.56 220 VAL A N 1
ATOM 1737 C CA . VAL A 1 220 ? 15.003 -4.340 -25.475 1.00 91.56 220 VAL A CA 1
ATOM 1738 C C . VAL A 1 220 ? 14.926 -4.509 -26.985 1.00 91.56 220 VAL A C 1
ATOM 1740 O O . VAL A 1 220 ? 15.553 -3.757 -27.726 1.00 91.56 220 VAL A O 1
ATOM 1743 N N . SER A 1 221 ? 14.208 -5.530 -27.442 1.00 89.62 221 SER A N 1
ATOM 1744 C CA . SER A 1 221 ? 13.943 -5.739 -28.863 1.00 89.62 221 SER A CA 1
ATOM 1745 C C . SER A 1 221 ? 12.471 -5.459 -29.107 1.00 89.62 221 SER A C 1
ATOM 1747 O O . SER A 1 221 ? 11.619 -5.991 -28.398 1.00 89.62 221 SER A O 1
ATOM 1749 N N . ILE A 1 222 ? 12.190 -4.571 -30.056 1.00 92.31 222 ILE A N 1
ATOM 1750 C CA . ILE A 1 222 ? 10.835 -4.170 -30.427 1.00 92.31 222 ILE A CA 1
ATOM 1751 C C . ILE A 1 222 ? 10.763 -4.273 -31.943 1.00 92.31 222 ILE A C 1
ATOM 1753 O O . ILE A 1 222 ? 11.506 -3.587 -32.646 1.00 92.31 222 ILE A O 1
ATOM 1757 N N . GLU A 1 223 ? 9.901 -5.153 -32.436 1.00 90.38 223 GLU A N 1
ATOM 1758 C CA . GLU A 1 223 ? 9.680 -5.336 -33.865 1.00 90.38 223 GLU A CA 1
ATOM 1759 C C . GLU A 1 223 ? 8.748 -4.246 -34.410 1.00 90.38 223 GLU A C 1
ATOM 1761 O O . GLU A 1 223 ? 8.052 -3.530 -33.677 1.00 90.38 223 GLU A O 1
ATOM 1766 N N . HIS A 1 224 ? 8.716 -4.111 -35.735 1.00 85.50 224 HIS A N 1
ATOM 1767 C CA . HIS A 1 224 ? 7.696 -3.289 -36.373 1.00 85.50 224 HIS A CA 1
ATOM 1768 C C . HIS A 1 224 ? 6.309 -3.888 -36.082 1.00 85.50 224 HIS A C 1
ATOM 1770 O O . HIS A 1 224 ? 6.148 -5.106 -36.083 1.00 85.50 224 HIS A O 1
ATOM 1776 N N . ASN A 1 225 ? 5.315 -3.040 -35.809 1.00 90.44 225 ASN A N 1
ATOM 1777 C CA . ASN A 1 225 ? 3.956 -3.441 -35.409 1.00 90.44 225 ASN A CA 1
ATOM 1778 C C . ASN A 1 225 ? 3.838 -4.217 -34.080 1.00 90.44 225 ASN A C 1
ATOM 1780 O O . ASN A 1 225 ? 2.800 -4.816 -33.827 1.00 90.44 225 ASN A O 1
ATOM 1784 N N . THR A 1 226 ? 4.850 -4.189 -33.203 1.00 95.56 226 THR A N 1
ATOM 1785 C CA . THR A 1 226 ? 4.677 -4.648 -31.813 1.00 95.56 226 THR A CA 1
ATOM 1786 C C . THR A 1 226 ? 3.668 -3.760 -31.074 1.00 95.56 226 THR A C 1
ATOM 1788 O O . THR A 1 226 ? 3.819 -2.527 -31.037 1.00 95.56 226 THR A O 1
ATOM 1791 N N . GLU A 1 227 ? 2.669 -4.398 -30.464 1.00 96.31 227 GLU A N 1
ATOM 1792 C CA . GLU A 1 227 ? 1.733 -3.770 -29.531 1.00 96.31 227 GLU A CA 1
ATOM 1793 C C . GLU A 1 227 ? 2.402 -3.593 -28.164 1.00 96.31 227 GLU A C 1
ATOM 1795 O O . GLU A 1 227 ? 3.168 -4.450 -27.716 1.00 96.31 227 GLU A O 1
ATOM 1800 N N . ILE A 1 228 ? 2.132 -2.462 -27.511 1.00 97.12 228 ILE A N 1
ATOM 1801 C CA . ILE A 1 228 ? 2.720 -2.100 -26.218 1.00 97.12 228 ILE A CA 1
ATOM 1802 C C . ILE A 1 228 ? 1.571 -1.839 -25.246 1.00 97.12 228 ILE A C 1
ATOM 1804 O O . ILE A 1 228 ? 0.917 -0.803 -25.347 1.00 97.12 228 ILE A O 1
ATOM 1808 N N . ASP A 1 229 ? 1.342 -2.761 -24.310 1.00 96.50 229 ASP A N 1
ATOM 1809 C CA . ASP A 1 229 ? 0.440 -2.548 -23.171 1.00 96.50 229 ASP A CA 1
ATOM 1810 C C . ASP A 1 229 ? 1.257 -2.036 -21.985 1.00 96.50 229 ASP A C 1
ATOM 1812 O O . ASP A 1 229 ? 2.237 -2.670 -21.584 1.00 96.50 229 ASP A O 1
ATOM 1816 N N . LEU A 1 230 ? 0.872 -0.892 -21.425 1.00 97.19 230 LEU A N 1
ATOM 1817 C CA . LEU A 1 230 ? 1.536 -0.285 -20.276 1.00 97.19 230 LEU A CA 1
ATOM 1818 C C . LEU A 1 230 ? 0.660 -0.380 -19.037 1.00 97.19 230 LEU A C 1
ATOM 1820 O O . LEU A 1 230 ? -0.563 -0.297 -19.086 1.00 97.19 230 LEU A O 1
ATOM 1824 N N . PHE A 1 231 ? 1.317 -0.511 -17.896 1.00 96.38 231 PHE A N 1
ATOM 1825 C CA . PHE A 1 231 ? 0.668 -0.473 -16.599 1.00 96.38 231 PHE A CA 1
ATOM 1826 C C . PHE A 1 231 ? 1.557 0.282 -15.618 1.00 96.38 231 PHE A C 1
ATOM 1828 O O . PHE A 1 231 ? 2.787 0.221 -15.691 1.00 96.38 231 PHE A O 1
ATOM 1835 N N . ALA A 1 232 ? 0.927 1.018 -14.710 1.00 97.06 232 ALA A N 1
ATOM 1836 C CA . ALA A 1 232 ? 1.609 1.902 -13.783 1.00 97.06 232 ALA A CA 1
ATOM 1837 C C . ALA A 1 232 ? 1.003 1.781 -12.386 1.00 97.06 232 ALA A C 1
ATOM 1839 O O . ALA A 1 232 ? -0.201 1.584 -12.236 1.00 97.06 232 ALA A O 1
ATOM 1840 N N . SER A 1 233 ? 1.849 1.910 -11.371 1.00 96.94 233 SER A N 1
ATOM 1841 C CA . SER A 1 233 ? 1.441 1.907 -9.973 1.00 96.94 233 SER A CA 1
ATOM 1842 C C . SER A 1 233 ? 2.408 2.764 -9.162 1.00 96.94 233 SER A C 1
ATOM 1844 O O . SER A 1 233 ? 3.623 2.615 -9.322 1.00 96.94 233 SER A O 1
ATOM 1846 N N . PRO A 1 234 ? 1.922 3.633 -8.262 1.00 96.44 234 PRO A N 1
ATOM 1847 C CA . PRO A 1 234 ? 2.775 4.179 -7.217 1.00 96.44 234 PRO A CA 1
ATOM 1848 C C . PRO A 1 234 ? 3.322 3.044 -6.342 1.00 96.44 234 PRO A C 1
ATOM 1850 O O . PRO A 1 234 ? 2.655 2.022 -6.139 1.00 96.44 234 PRO A O 1
ATOM 1853 N N . ALA A 1 235 ? 4.535 3.219 -5.820 1.00 97.00 235 ALA A N 1
ATOM 1854 C CA . ALA A 1 235 ? 5.209 2.178 -5.049 1.00 97.00 235 ALA A CA 1
ATOM 1855 C C . ALA A 1 235 ? 4.454 1.803 -3.765 1.00 97.00 235 ALA A C 1
ATOM 1857 O O . ALA A 1 235 ? 4.466 0.642 -3.362 1.00 97.00 235 ALA A O 1
ATOM 1858 N N . GLY A 1 236 ? 3.745 2.758 -3.151 1.00 94.81 236 GLY A N 1
ATOM 1859 C CA . GLY A 1 236 ? 2.940 2.503 -1.953 1.00 94.81 236 GLY A CA 1
ATOM 1860 C C . GLY A 1 236 ? 1.857 1.449 -2.187 1.00 94.81 236 GLY A C 1
ATOM 1861 O O . GLY A 1 236 ? 1.604 0.624 -1.315 1.00 94.81 236 GLY A O 1
ATOM 1862 N N . LEU A 1 237 ? 1.297 1.394 -3.400 1.00 94.56 237 LEU A N 1
ATOM 1863 C CA . LEU A 1 237 ? 0.271 0.418 -3.769 1.00 94.56 237 LEU A CA 1
ATOM 1864 C C . LEU A 1 237 ? 0.840 -0.965 -4.116 1.00 94.56 237 LEU A C 1
ATOM 1866 O O . LEU A 1 237 ? 0.065 -1.892 -4.340 1.00 94.56 237 LEU A O 1
ATOM 1870 N N . PHE A 1 238 ? 2.164 -1.160 -4.120 1.00 96.19 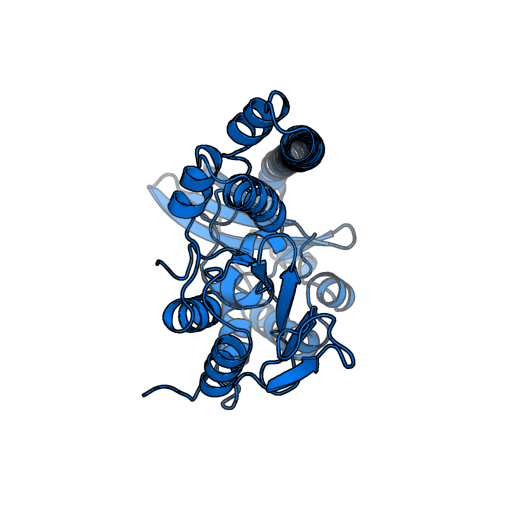238 PHE A N 1
ATOM 1871 C CA . PHE A 1 238 ? 2.745 -2.507 -4.174 1.00 96.19 238 PHE A CA 1
ATOM 1872 C C . PHE A 1 238 ? 2.601 -3.265 -2.859 1.00 96.19 238 PHE A C 1
ATOM 1874 O O . PHE A 1 238 ? 2.709 -4.486 -2.857 1.00 96.19 238 PHE A O 1
ATOM 1881 N N . ARG A 1 239 ? 2.338 -2.576 -1.746 1.00 93.50 239 ARG A N 1
ATOM 1882 C CA . ARG A 1 239 ? 2.273 -3.208 -0.427 1.00 93.50 239 ARG A CA 1
ATOM 1883 C C . ARG A 1 239 ? 1.166 -4.258 -0.334 1.00 93.50 239 ARG A C 1
ATOM 1885 O O . ARG A 1 239 ? 1.336 -5.208 0.405 1.00 93.50 239 ARG A O 1
ATOM 1892 N N . TRP A 1 240 ? 0.086 -4.178 -1.109 1.00 90.19 240 TRP A N 1
ATOM 1893 C CA . TRP A 1 240 ? -0.973 -5.199 -1.148 1.00 90.19 240 TRP A CA 1
ATOM 1894 C C . TRP A 1 240 ? -1.470 -5.442 -2.576 1.00 90.19 240 TRP A C 1
ATOM 1896 O O . TRP A 1 240 ? -1.091 -4.741 -3.522 1.00 90.19 240 TRP A O 1
ATOM 1906 N N . GLN A 1 241 ? -2.298 -6.469 -2.765 1.00 90.31 241 GLN A N 1
ATOM 1907 C CA . GLN A 1 241 ? -2.953 -6.705 -4.048 1.00 90.31 241 GLN A CA 1
ATOM 1908 C C . GLN A 1 241 ? -4.053 -5.676 -4.313 1.00 90.31 241 GLN A C 1
ATOM 1910 O O . GLN A 1 241 ? -4.960 -5.485 -3.513 1.00 90.31 241 GLN A O 1
ATOM 1915 N N . ASN A 1 242 ? -3.989 -5.028 -5.471 1.00 91.38 242 ASN A N 1
ATOM 1916 C CA . ASN A 1 242 ? -5.039 -4.151 -5.977 1.00 91.38 242 ASN A CA 1
ATOM 1917 C C . ASN A 1 242 ? -4.945 -4.073 -7.506 1.00 91.38 242 ASN A C 1
ATOM 1919 O O . ASN A 1 242 ? -3.966 -4.528 -8.099 1.00 91.38 242 ASN A O 1
ATOM 1923 N N . MET A 1 243 ? -5.935 -3.442 -8.135 1.00 91.50 243 MET A N 1
ATOM 1924 C CA . MET A 1 243 ? -6.030 -3.331 -9.596 1.00 91.50 243 MET A CA 1
ATOM 1925 C C . MET A 1 243 ? -4.817 -2.666 -10.276 1.00 91.50 243 MET A C 1
ATOM 1927 O O . MET A 1 243 ? -4.588 -2.878 -11.461 1.00 91.50 243 MET A O 1
ATOM 1931 N N . LEU A 1 244 ? -4.042 -1.841 -9.560 1.00 92.88 244 LEU A N 1
ATOM 1932 C CA . LEU A 1 244 ? -2.879 -1.142 -10.122 1.00 92.88 244 LEU A CA 1
ATOM 1933 C C . LEU A 1 244 ? -1.597 -1.964 -9.980 1.00 92.88 244 LEU A C 1
ATOM 1935 O O . LEU A 1 244 ? -0.738 -1.951 -10.864 1.00 92.88 244 LEU A O 1
ATOM 1939 N N . SER A 1 245 ? -1.483 -2.725 -8.892 1.00 94.38 245 SER A N 1
ATOM 1940 C CA . SER A 1 245 ? -0.316 -3.555 -8.607 1.00 94.38 245 SER A CA 1
ATOM 1941 C C . SER A 1 245 ? -0.433 -4.990 -9.121 1.00 94.38 245 SER A C 1
ATOM 1943 O O . SER A 1 245 ? 0.586 -5.674 -9.203 1.00 94.38 245 SER A O 1
ATOM 1945 N N . GLU A 1 246 ? -1.629 -5.485 -9.469 1.00 94.50 246 GLU A N 1
ATOM 1946 C CA . GLU A 1 246 ? -1.860 -6.891 -9.862 1.00 94.50 246 GLU A CA 1
ATOM 1947 C C . GLU A 1 246 ? -0.989 -7.322 -11.041 1.00 94.50 246 GLU A C 1
ATOM 1949 O O . GLU A 1 246 ? -0.475 -8.438 -11.082 1.00 94.50 246 GLU A O 1
ATOM 1954 N N . LYS A 1 247 ? -0.762 -6.394 -11.977 1.00 95.31 247 LYS A N 1
ATOM 1955 C CA . LYS A 1 247 ? 0.090 -6.638 -13.124 1.00 95.31 247 LYS A CA 1
ATOM 1956 C C . LYS A 1 247 ? 1.544 -6.784 -12.640 1.00 95.31 247 LYS A C 1
ATOM 1958 O O . LYS A 1 247 ? 2.235 -7.661 -13.136 1.00 95.31 247 LYS A O 1
ATOM 1963 N N . PHE A 1 248 ? 2.041 -6.026 -11.671 1.00 97.00 248 PHE A N 1
ATOM 1964 C CA . PHE A 1 248 ? 3.460 -6.083 -11.300 1.00 97.00 248 PHE A CA 1
ATOM 1965 C C . PHE A 1 248 ? 3.912 -7.445 -10.728 1.00 97.00 248 PHE A C 1
ATOM 1967 O O . PHE A 1 248 ? 3.144 -8.123 -10.038 1.00 97.00 248 PHE A O 1
ATOM 1974 N N . PRO A 1 249 ? 5.178 -7.852 -10.975 1.00 96.06 249 PRO A N 1
ATOM 1975 C CA . PRO A 1 249 ? 5.753 -9.051 -10.368 1.00 96.06 249 PRO A CA 1
ATOM 1976 C C . PRO A 1 249 ? 5.639 -9.058 -8.838 1.00 96.06 249 PRO A C 1
ATOM 1978 O O . PRO A 1 249 ? 5.856 -8.029 -8.200 1.00 96.06 249 PRO A O 1
ATOM 1981 N N . GLY A 1 250 ? 5.393 -10.237 -8.253 1.00 93.88 250 GLY A N 1
ATOM 1982 C CA . GLY A 1 250 ? 5.239 -10.419 -6.801 1.00 93.88 250 GLY A CA 1
ATOM 1983 C C . GLY A 1 250 ? 6.374 -9.821 -5.967 1.00 93.88 250 GLY A C 1
ATOM 1984 O O . GLY A 1 250 ? 6.100 -9.177 -4.963 1.00 93.88 250 GLY A O 1
ATOM 1985 N N . GLY A 1 251 ? 7.616 -9.898 -6.458 1.00 95.50 251 GLY A N 1
ATOM 1986 C CA . GLY A 1 251 ? 8.787 -9.358 -5.763 1.00 95.50 251 GLY A CA 1
ATOM 1987 C C . GLY A 1 251 ? 8.761 -7.850 -5.495 1.00 95.50 251 GLY A C 1
ATOM 1988 O O . GLY A 1 251 ? 9.468 -7.392 -4.607 1.00 95.50 251 GLY A O 1
ATOM 1989 N N . TYR A 1 252 ? 7.943 -7.064 -6.209 1.00 97.56 252 TYR A N 1
ATOM 1990 C CA . TYR A 1 252 ? 7.732 -5.658 -5.844 1.00 97.56 252 TYR A CA 1
ATOM 1991 C C . TYR A 1 252 ? 7.022 -5.515 -4.497 1.00 97.56 252 TYR A C 1
ATOM 1993 O O . TYR A 1 252 ? 7.347 -4.606 -3.742 1.00 97.56 252 TYR A O 1
ATOM 2001 N N . ARG A 1 253 ? 6.107 -6.433 -4.164 1.00 95.50 253 ARG A N 1
ATOM 2002 C CA . ARG A 1 253 ? 5.405 -6.445 -2.872 1.00 95.50 253 ARG A CA 1
ATOM 2003 C C . ARG A 1 253 ? 6.367 -6.717 -1.722 1.00 95.50 253 ARG A C 1
ATOM 2005 O O . ARG A 1 253 ? 6.254 -6.101 -0.669 1.00 95.50 253 ARG A O 1
ATOM 2012 N N . ASP A 1 254 ? 7.353 -7.576 -1.964 1.00 94.44 254 ASP A N 1
ATOM 2013 C CA . ASP A 1 254 ? 8.375 -7.942 -0.982 1.00 94.44 254 ASP A CA 1
ATOM 2014 C C . ASP A 1 254 ? 9.342 -6.796 -0.660 1.00 94.44 254 ASP A C 1
ATOM 2016 O O . ASP A 1 254 ? 9.955 -6.803 0.400 1.00 94.44 254 ASP A O 1
ATOM 2020 N N . ILE A 1 255 ? 9.482 -5.808 -1.552 1.00 96.00 255 ILE A N 1
ATOM 2021 C CA . ILE A 1 255 ? 10.373 -4.652 -1.355 1.00 96.00 255 ILE A CA 1
ATOM 2022 C C . ILE A 1 255 ? 9.618 -3.341 -1.108 1.00 96.00 255 ILE A C 1
ATOM 2024 O O . ILE A 1 255 ? 10.242 -2.345 -0.751 1.00 96.00 255 ILE A O 1
ATOM 2028 N N . ALA A 1 256 ? 8.290 -3.324 -1.267 1.00 96.44 256 ALA A N 1
ATOM 2029 C CA . ALA A 1 256 ? 7.454 -2.121 -1.210 1.00 96.44 256 ALA A CA 1
ATOM 2030 C C . ALA A 1 256 ? 7.548 -1.368 0.122 1.00 96.44 256 ALA A C 1
ATOM 2032 O O . ALA A 1 256 ? 7.357 -0.152 0.169 1.00 96.44 256 ALA A O 1
ATOM 2033 N N . GLY A 1 257 ? 7.853 -2.088 1.207 1.00 94.69 257 GLY A N 1
ATOM 2034 C CA . GLY A 1 257 ? 8.122 -1.492 2.507 1.00 94.69 257 GLY A CA 1
ATOM 2035 C C . GLY A 1 257 ? 9.243 -0.460 2.438 1.00 94.69 257 GLY A C 1
ATOM 2036 O O . GLY A 1 257 ? 9.087 0.604 3.021 1.00 94.69 257 GLY A O 1
ATOM 2037 N N . TRP A 1 258 ? 10.308 -0.727 1.678 1.00 96.19 258 TRP A N 1
ATOM 2038 C CA . TRP A 1 258 ? 11.536 0.079 1.583 1.00 96.19 258 TRP A CA 1
ATOM 2039 C C . TRP A 1 258 ? 11.572 1.039 0.391 1.00 96.19 258 TRP A C 1
ATOM 2041 O O . TRP A 1 258 ? 12.614 1.617 0.086 1.00 96.19 258 TRP A O 1
ATOM 2051 N N . MET A 1 259 ? 10.461 1.169 -0.332 1.00 97.81 259 MET A N 1
ATOM 2052 C CA . MET A 1 259 ? 10.336 2.089 -1.457 1.00 97.81 259 MET A CA 1
ATOM 2053 C C . MET A 1 259 ? 9.643 3.369 -1.000 1.00 97.81 259 MET A C 1
ATOM 2055 O O . MET A 1 259 ? 8.689 3.320 -0.218 1.00 97.81 259 MET A O 1
ATOM 2059 N N . ASN A 1 260 ? 10.050 4.507 -1.558 1.00 97.19 260 ASN A N 1
ATOM 2060 C CA . ASN A 1 260 ? 9.305 5.746 -1.390 1.00 97.19 260 ASN A CA 1
ATOM 2061 C C . ASN A 1 260 ? 7.924 5.597 -2.060 1.00 97.19 260 ASN A C 1
ATOM 2063 O O . ASN A 1 260 ? 7.852 5.420 -3.283 1.00 97.19 260 ASN A O 1
ATOM 2067 N N . PRO A 1 261 ? 6.821 5.674 -1.291 1.00 96.12 261 PRO A N 1
ATOM 2068 C CA . PRO A 1 261 ? 5.500 5.279 -1.762 1.00 96.12 261 PRO A CA 1
ATOM 2069 C C . PRO A 1 261 ? 4.931 6.175 -2.869 1.00 96.12 261 PRO A C 1
ATOM 2071 O O . PRO A 1 261 ? 4.015 5.741 -3.568 1.00 96.12 261 PRO A O 1
ATOM 2074 N N . GLN A 1 262 ? 5.455 7.393 -3.038 1.00 95.25 262 GLN A N 1
ATOM 2075 C CA . GLN A 1 262 ? 4.911 8.397 -3.957 1.00 95.25 262 GLN A CA 1
ATOM 2076 C C . GLN A 1 262 ? 5.370 8.215 -5.409 1.00 95.25 262 GLN A C 1
ATOM 2078 O O . GLN A 1 262 ? 4.701 8.687 -6.329 1.00 95.25 262 GLN A O 1
ATOM 2083 N N . HIS A 1 263 ? 6.495 7.534 -5.645 1.00 96.75 263 HIS A N 1
ATOM 2084 C CA . HIS A 1 263 ? 7.019 7.383 -7.000 1.00 96.75 263 HIS A CA 1
ATOM 2085 C C . HIS A 1 263 ? 6.194 6.393 -7.817 1.00 96.75 263 HIS A C 1
ATOM 2087 O O . HIS A 1 263 ? 5.888 5.290 -7.360 1.00 96.75 263 HIS A O 1
ATOM 2093 N N . ILE A 1 264 ? 5.875 6.786 -9.051 1.00 96.00 264 ILE A N 1
ATOM 2094 C CA . ILE A 1 264 ? 5.114 5.982 -10.007 1.00 96.00 264 ILE A CA 1
ATOM 2095 C C . ILE A 1 264 ? 6.069 5.088 -10.784 1.00 96.00 264 ILE A C 1
ATOM 2097 O O . ILE A 1 264 ? 6.900 5.557 -11.563 1.00 96.00 264 ILE A O 1
ATOM 2101 N N . TRP A 1 265 ? 5.897 3.788 -10.592 1.00 98.00 265 TRP A N 1
ATOM 2102 C CA . TRP A 1 265 ? 6.598 2.749 -11.321 1.00 98.00 265 TRP A CA 1
ATOM 2103 C C . TRP A 1 265 ? 5.738 2.267 -12.478 1.00 98.00 265 TRP A C 1
ATOM 2105 O O . TRP A 1 265 ? 4.513 2.208 -12.390 1.00 98.00 265 TRP A O 1
ATOM 2115 N N . MET A 1 266 ? 6.396 1.890 -13.563 1.00 98.06 266 MET A N 1
ATOM 2116 C CA . MET A 1 266 ? 5.793 1.392 -14.782 1.00 98.06 266 MET A CA 1
ATOM 2117 C C . MET A 1 266 ? 6.386 0.044 -15.161 1.00 98.06 266 MET A C 1
ATOM 2119 O O . MET A 1 266 ? 7.582 -0.228 -14.995 1.00 98.06 266 MET A O 1
ATOM 2123 N N . GLY A 1 267 ? 5.528 -0.785 -15.731 1.00 97.69 267 GLY A N 1
ATOM 2124 C CA . GLY A 1 267 ? 5.924 -1.935 -16.514 1.00 97.69 267 GLY A CA 1
ATOM 2125 C C . GLY A 1 267 ? 5.151 -1.965 -17.819 1.00 97.69 267 GLY A C 1
ATOM 2126 O O . GLY A 1 267 ? 4.200 -1.211 -18.032 1.00 97.69 267 GLY A O 1
ATOM 2127 N N . TRP A 1 268 ? 5.605 -2.819 -18.722 1.00 97.81 268 TRP A N 1
ATOM 2128 C CA . TRP A 1 268 ? 4.971 -2.966 -20.018 1.00 97.81 268 TRP A CA 1
ATOM 2129 C C . TRP A 1 268 ? 5.087 -4.390 -20.534 1.00 97.81 268 TRP A C 1
ATOM 2131 O O . TRP A 1 268 ? 5.984 -5.159 -20.167 1.00 97.81 268 TRP A O 1
ATOM 2141 N N . THR A 1 269 ? 4.151 -4.721 -21.406 1.00 97.50 269 THR A N 1
ATOM 2142 C CA . THR A 1 269 ? 4.092 -5.970 -22.144 1.00 97.50 269 THR A CA 1
ATOM 2143 C C . THR A 1 269 ? 4.222 -5.643 -23.623 1.00 97.50 269 THR A C 1
ATOM 2145 O O . THR A 1 269 ? 3.532 -4.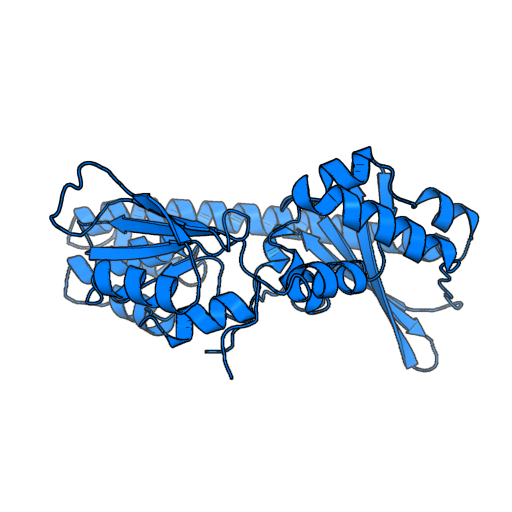766 -24.136 1.00 97.50 269 THR A O 1
ATOM 2148 N N . LEU A 1 270 ? 5.136 -6.333 -24.296 1.00 97.38 270 LEU A N 1
ATOM 2149 C CA . LEU A 1 270 ? 5.288 -6.302 -25.741 1.00 97.38 270 LEU A CA 1
ATOM 2150 C C . LEU A 1 270 ? 4.632 -7.548 -26.325 1.00 97.38 270 LEU A C 1
ATOM 2152 O O . LEU A 1 270 ? 5.013 -8.656 -25.941 1.00 97.38 270 LEU A O 1
ATOM 2156 N N . THR A 1 271 ? 3.713 -7.362 -27.267 1.00 97.12 271 THR A N 1
ATOM 2157 C CA . THR A 1 271 ? 3.103 -8.455 -28.034 1.00 97.12 271 THR A CA 1
ATOM 2158 C C . THR A 1 271 ? 3.556 -8.346 -29.485 1.00 97.12 271 THR A C 1
ATOM 2160 O O . THR A 1 271 ? 3.262 -7.362 -30.171 1.00 97.12 271 THR A O 1
ATOM 2163 N N . THR A 1 272 ? 4.335 -9.322 -29.951 1.00 95.06 272 THR A N 1
ATOM 2164 C CA . THR A 1 272 ? 4.815 -9.363 -31.337 1.00 95.06 272 THR A CA 1
ATOM 2165 C C . THR A 1 272 ? 3.697 -9.806 -32.286 1.00 95.06 272 THR A C 1
ATOM 2167 O O . THR A 1 272 ? 2.766 -10.489 -31.853 1.00 95.06 272 THR A O 1
ATOM 2170 N N . PRO A 1 273 ? 3.786 -9.503 -33.596 1.00 92.31 273 PRO A N 1
ATOM 2171 C CA . PRO A 1 273 ? 2.784 -9.940 -34.576 1.00 92.31 273 PRO A CA 1
ATOM 2172 C C . PRO A 1 273 ? 2.592 -11.464 -34.637 1.00 92.31 273 PRO A C 1
ATOM 2174 O O . PRO A 1 273 ? 1.521 -11.943 -34.993 1.00 92.31 273 PRO A O 1
ATOM 2177 N N . GLY A 1 274 ? 3.623 -12.233 -34.268 1.00 93.06 274 GLY A N 1
ATOM 2178 C CA . GLY A 1 274 ? 3.558 -13.693 -34.154 1.00 93.06 274 GLY A CA 1
ATOM 2179 C C . GLY A 1 274 ? 2.925 -14.209 -32.854 1.00 93.06 274 GLY A C 1
ATOM 2180 O O . GLY A 1 274 ? 2.944 -15.414 -32.622 1.00 93.06 274 GLY A O 1
ATOM 2181 N N . GLY A 1 275 ? 2.416 -13.325 -31.989 1.00 93.31 275 GLY A N 1
ATOM 2182 C CA . GLY A 1 275 ? 1.815 -13.672 -30.696 1.00 93.31 275 GLY A CA 1
ATOM 2183 C C . GLY A 1 275 ? 2.820 -13.894 -29.560 1.00 93.31 275 GLY A C 1
ATOM 2184 O O . GLY A 1 275 ? 2.439 -14.361 -28.488 1.00 93.31 275 GLY A O 1
ATOM 2185 N N . GLY A 1 276 ? 4.103 -13.579 -29.763 1.00 95.19 276 GLY A N 1
ATOM 2186 C CA . GLY A 1 276 ? 5.115 -13.660 -28.712 1.00 95.19 276 GLY A CA 1
ATOM 2187 C C . GLY A 1 276 ? 4.925 -12.547 -27.684 1.00 95.19 276 GLY A C 1
ATOM 2188 O O . GLY A 1 276 ? 4.783 -11.387 -28.057 1.00 95.19 276 GLY A O 1
ATOM 2189 N N . VAL A 1 277 ? 4.952 -12.889 -26.394 1.00 95.69 277 VAL A N 1
ATOM 2190 C CA . VAL A 1 277 ? 4.732 -11.932 -25.302 1.00 95.69 277 VAL A CA 1
ATOM 2191 C C . VAL A 1 277 ? 5.993 -11.792 -24.455 1.00 95.69 277 VAL A C 1
ATOM 2193 O O . VAL A 1 277 ? 6.497 -12.774 -23.907 1.00 95.69 277 VAL A O 1
ATOM 2196 N N . VAL A 1 278 ? 6.498 -10.564 -24.315 1.00 95.62 278 VAL A N 1
ATOM 2197 C CA . VAL A 1 278 ? 7.654 -10.246 -23.464 1.00 95.62 278 VAL A CA 1
ATOM 2198 C C . VAL A 1 278 ? 7.280 -9.164 -22.466 1.00 95.62 278 VAL A C 1
ATOM 2200 O O . VAL A 1 278 ? 6.692 -8.148 -22.823 1.00 95.62 278 VAL A O 1
ATOM 2203 N N . ARG A 1 279 ? 7.661 -9.365 -21.204 1.00 96.19 279 ARG A N 1
ATOM 2204 C CA . ARG A 1 279 ? 7.329 -8.453 -20.114 1.00 96.19 279 ARG A CA 1
ATOM 2205 C C . ARG A 1 279 ? 8.552 -7.767 -19.525 1.00 96.19 279 ARG A C 1
ATOM 2207 O O . ARG A 1 279 ? 9.550 -8.421 -19.201 1.00 96.19 279 ARG A O 1
ATOM 2214 N N . TYR A 1 280 ? 8.403 -6.470 -19.306 1.00 97.38 280 TYR A N 1
ATOM 2215 C CA . TYR A 1 280 ? 9.378 -5.598 -18.676 1.00 97.38 280 TYR A CA 1
ATOM 2216 C C . TYR A 1 280 ? 8.739 -4.807 -17.529 1.00 97.38 280 TYR A C 1
ATOM 2218 O O . TYR A 1 280 ? 7.518 -4.675 -17.427 1.00 97.38 280 TYR A O 1
ATOM 2226 N N . ASP A 1 281 ? 9.592 -4.294 -16.655 1.00 97.25 281 ASP A N 1
ATOM 2227 C CA . ASP A 1 281 ? 9.233 -3.570 -15.443 1.00 97.25 281 ASP A CA 1
ATOM 2228 C C . ASP A 1 281 ? 10.378 -2.633 -15.036 1.00 97.25 281 ASP A C 1
ATOM 2230 O O . ASP A 1 281 ? 11.453 -2.641 -15.651 1.00 97.25 281 ASP A O 1
ATOM 2234 N N . GLY A 1 282 ? 10.135 -1.826 -14.005 1.00 97.62 282 GLY A N 1
ATOM 2235 C CA . GLY A 1 282 ? 11.169 -1.041 -13.339 1.00 97.62 282 GLY A CA 1
ATOM 2236 C C . GLY A 1 282 ? 11.408 0.350 -13.910 1.00 97.62 282 GLY A C 1
ATOM 2237 O O . GLY A 1 282 ? 12.396 0.975 -13.538 1.00 97.62 282 GLY A O 1
ATOM 2238 N N . LEU A 1 283 ? 10.568 0.833 -14.827 1.00 97.94 283 LEU A N 1
ATOM 2239 C CA . LEU A 1 283 ? 10.663 2.206 -15.323 1.00 97.94 283 LEU A CA 1
ATOM 2240 C C . LEU A 1 283 ? 10.013 3.152 -14.305 1.00 97.94 283 LEU A C 1
ATOM 2242 O O . LEU A 1 283 ? 8.922 2.870 -13.825 1.00 97.94 283 LEU A O 1
ATOM 2246 N N . VAL A 1 284 ? 10.664 4.258 -13.960 1.00 97.75 284 VAL A N 1
ATOM 2247 C CA . VAL A 1 284 ? 10.186 5.193 -12.931 1.00 97.75 284 VAL A CA 1
ATOM 2248 C C . VAL A 1 284 ? 10.561 6.628 -13.289 1.00 97.75 284 VAL A C 1
ATOM 2250 O O . VAL A 1 284 ? 11.638 6.873 -13.836 1.00 97.75 284 VAL A O 1
ATOM 2253 N N . TRP A 1 285 ? 9.670 7.577 -12.996 1.00 94.69 285 TRP A N 1
ATOM 2254 C CA . TRP A 1 285 ? 9.956 9.008 -13.116 1.00 94.69 285 TRP A CA 1
ATOM 2255 C C . TRP A 1 285 ? 10.437 9.558 -11.770 1.00 94.69 285 TRP A C 1
ATOM 2257 O O . TRP A 1 285 ? 9.718 9.504 -10.767 1.00 94.69 285 TRP A O 1
ATOM 2267 N N . VAL A 1 286 ? 11.665 10.070 -11.742 1.00 97.12 286 VAL A N 1
ATOM 2268 C CA . VAL A 1 286 ? 12.328 10.566 -10.531 1.00 97.12 286 VAL A CA 1
ATOM 2269 C C . VAL A 1 286 ? 13.270 11.710 -10.891 1.00 97.12 286 VAL A C 1
ATOM 2271 O O . VAL A 1 286 ? 13.906 11.682 -11.942 1.00 97.12 286 VAL A O 1
ATOM 2274 N N . ASN A 1 287 ? 13.312 12.753 -10.055 1.00 96.12 287 ASN A N 1
ATOM 2275 C CA . ASN A 1 287 ? 14.168 13.931 -10.249 1.00 96.12 287 ASN A CA 1
ATOM 2276 C C . ASN A 1 287 ? 14.094 14.522 -11.673 1.00 96.12 287 ASN A C 1
ATOM 2278 O O . ASN A 1 287 ? 15.105 14.891 -12.268 1.00 96.12 287 ASN A O 1
ATOM 2282 N N . GLY A 1 288 ? 12.886 14.562 -12.248 1.00 93.75 288 GLY A N 1
ATOM 2283 C CA . GLY A 1 288 ? 12.642 15.100 -13.590 1.00 93.75 288 GLY A CA 1
ATOM 2284 C C . GLY A 1 288 ? 13.164 14.239 -14.746 1.00 93.75 288 GLY A C 1
ATOM 2285 O O . GLY A 1 288 ? 13.272 14.745 -15.859 1.00 93.75 288 GLY A O 1
ATOM 2286 N N . ASN A 1 289 ? 13.506 12.970 -14.502 1.00 95.88 289 ASN A N 1
ATOM 2287 C CA . ASN A 1 289 ? 14.054 12.062 -15.505 1.00 95.88 289 ASN A CA 1
ATOM 2288 C C . ASN A 1 289 ? 13.401 10.673 -15.444 1.00 95.88 289 ASN A C 1
ATOM 2290 O O . ASN A 1 289 ? 12.988 10.193 -14.387 1.00 95.88 289 ASN A O 1
ATOM 2294 N N . TRP A 1 290 ? 13.359 9.992 -16.591 1.00 96.50 290 TRP A N 1
ATOM 2295 C CA . TRP A 1 290 ? 13.007 8.575 -16.655 1.00 96.50 290 TRP A CA 1
ATOM 2296 C C . TRP A 1 290 ? 14.223 7.724 -16.313 1.00 96.50 290 TRP A C 1
ATOM 2298 O O . TRP A 1 290 ? 15.263 7.833 -16.966 1.00 96.50 290 TRP A O 1
ATOM 2308 N N . ARG A 1 291 ? 14.074 6.842 -15.325 1.00 98.06 291 ARG A N 1
ATOM 2309 C CA . ARG A 1 291 ? 15.089 5.867 -14.922 1.00 98.06 291 ARG A CA 1
ATOM 2310 C C . ARG A 1 291 ? 14.566 4.456 -15.054 1.00 98.06 291 ARG A C 1
ATOM 2312 O O . ARG A 1 291 ? 13.374 4.212 -14.880 1.00 98.06 291 ARG A O 1
ATOM 2319 N N . TRP A 1 292 ? 15.464 3.522 -15.343 1.00 98.19 292 TRP A N 1
ATOM 2320 C CA . TRP A 1 292 ? 15.095 2.127 -15.538 1.00 98.19 292 TRP A CA 1
ATOM 2321 C C . TRP A 1 292 ? 15.879 1.192 -14.613 1.00 98.19 292 TRP A C 1
ATOM 2323 O O . TRP A 1 292 ? 17.102 1.077 -14.700 1.00 98.19 292 TRP A O 1
ATOM 2333 N N . LEU A 1 293 ? 15.154 0.508 -13.728 1.00 98.00 293 LEU A N 1
ATOM 2334 C CA . LEU A 1 293 ? 15.653 -0.465 -12.757 1.00 98.00 293 LEU A CA 1
ATOM 2335 C C . LEU A 1 293 ? 14.993 -1.837 -12.995 1.00 98.00 293 LEU A C 1
ATOM 2337 O O . LEU A 1 293 ? 14.169 -2.277 -12.186 1.00 98.00 293 LEU A O 1
ATOM 2341 N N . PRO A 1 294 ? 15.304 -2.525 -14.109 1.00 97.06 294 PRO A N 1
ATOM 2342 C CA . PRO A 1 294 ? 14.595 -3.741 -14.488 1.00 97.06 294 PRO A CA 1
ATOM 2343 C C . PRO A 1 294 ? 14.790 -4.850 -13.461 1.00 97.06 294 PRO A C 1
ATOM 2345 O O . PRO A 1 294 ? 15.919 -5.254 -13.169 1.00 97.06 294 PRO A O 1
ATOM 2348 N N . LYS A 1 295 ? 13.677 -5.405 -12.975 1.00 96.38 295 LYS A N 1
ATOM 2349 C CA . LYS A 1 295 ? 13.643 -6.559 -12.073 1.00 96.38 295 LYS A CA 1
ATOM 2350 C C . LYS A 1 295 ? 14.510 -6.368 -10.832 1.00 96.38 295 LYS A C 1
ATOM 2352 O O . LYS A 1 295 ? 15.082 -7.338 -10.331 1.00 96.38 295 LYS A O 1
ATOM 2357 N N . ILE A 1 296 ? 14.601 -5.132 -10.334 1.00 97.69 296 ILE A N 1
ATOM 2358 C CA . ILE A 1 296 ? 15.431 -4.772 -9.177 1.00 97.69 296 ILE A CA 1
ATOM 2359 C C . ILE A 1 296 ? 15.112 -5.639 -7.952 1.00 97.69 296 ILE A C 1
ATOM 2361 O O . ILE A 1 296 ? 16.019 -6.073 -7.243 1.00 97.69 296 ILE A O 1
ATOM 2365 N N . PHE A 1 297 ? 13.843 -6.023 -7.784 1.00 97.00 297 PHE A N 1
ATOM 2366 C CA . PHE A 1 297 ? 13.396 -6.940 -6.736 1.00 97.00 297 PHE A CA 1
ATOM 2367 C C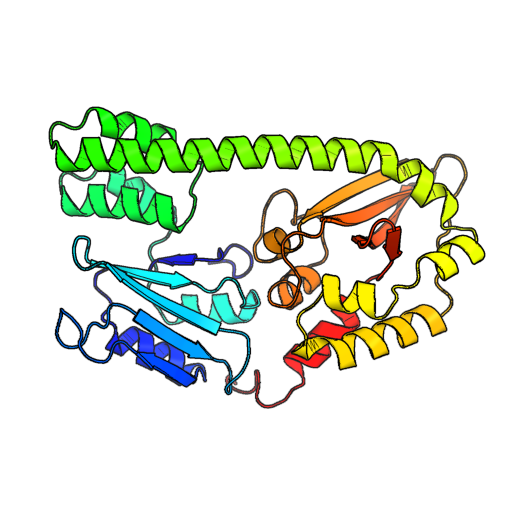 . PHE A 1 297 ? 14.156 -8.275 -6.718 1.00 97.00 297 PHE A C 1
ATOM 2369 O O . PHE A 1 297 ? 14.367 -8.835 -5.651 1.00 97.00 297 PHE A O 1
ATOM 2376 N N . ARG A 1 298 ? 14.643 -8.784 -7.860 1.00 95.81 298 ARG A N 1
ATOM 2377 C CA . ARG A 1 298 ? 15.410 -10.046 -7.904 1.00 95.81 298 ARG A CA 1
ATOM 2378 C C . ARG A 1 298 ? 16.752 -9.965 -7.181 1.00 95.81 298 ARG A C 1
ATOM 2380 O O . ARG A 1 298 ? 17.325 -11.001 -6.870 1.00 95.81 298 ARG A O 1
ATOM 2387 N N . TYR A 1 299 ? 17.259 -8.756 -6.968 1.00 95.06 299 TYR A N 1
ATOM 2388 C CA . TYR A 1 299 ? 18.495 -8.504 -6.236 1.00 95.06 299 TYR A CA 1
ATOM 2389 C C . TYR A 1 299 ? 18.215 -8.149 -4.776 1.00 95.06 299 TYR A C 1
ATOM 2391 O O . TYR A 1 299 ? 18.988 -8.514 -3.896 1.00 95.06 299 TYR A O 1
ATOM 2399 N N . LEU A 1 300 ? 17.107 -7.451 -4.528 1.00 94.69 300 LEU A N 1
ATOM 2400 C CA . LEU A 1 300 ? 16.752 -6.950 -3.205 1.00 94.69 300 LEU A CA 1
ATOM 2401 C C . LEU A 1 300 ? 16.054 -8.003 -2.343 1.00 94.69 300 LEU A C 1
ATOM 2403 O O . LEU A 1 300 ? 16.378 -8.111 -1.168 1.00 94.69 300 LEU A O 1
ATOM 2407 N N . VAL A 1 301 ? 15.157 -8.815 -2.910 1.00 93.69 301 VAL A N 1
ATOM 2408 C CA . VAL A 1 301 ? 14.441 -9.850 -2.148 1.00 93.69 301 VAL A CA 1
ATOM 2409 C C . VAL A 1 301 ? 15.412 -10.840 -1.501 1.00 93.69 301 VAL A C 1
ATOM 2411 O O . VAL A 1 301 ? 15.329 -10.990 -0.288 1.00 93.69 301 VAL A O 1
ATOM 2414 N N . PRO A 1 302 ? 16.390 -11.443 -2.212 1.00 90.44 302 PRO A N 1
ATOM 2415 C CA . PRO A 1 302 ? 17.366 -12.309 -1.556 1.00 90.44 302 PRO A CA 1
ATOM 2416 C C . PRO A 1 302 ? 18.140 -11.587 -0.458 1.00 90.44 302 PRO A C 1
ATOM 2418 O O . PRO A 1 302 ? 18.331 -12.154 0.598 1.00 90.44 302 PRO A O 1
ATOM 2421 N N . TYR A 1 303 ? 18.520 -10.317 -0.634 1.00 88.12 303 TYR A N 1
ATOM 2422 C CA . TYR A 1 303 ? 19.191 -9.573 0.436 1.00 88.12 303 TYR A CA 1
ATOM 2423 C C . TYR A 1 303 ? 18.314 -9.413 1.686 1.00 88.12 303 TYR A C 1
ATOM 2425 O O . TYR A 1 303 ? 18.805 -9.572 2.798 1.00 88.12 303 TYR A O 1
ATOM 2433 N N . LEU A 1 304 ? 17.025 -9.121 1.510 1.00 87.12 304 LEU A N 1
ATOM 2434 C CA . LEU A 1 304 ? 16.077 -8.963 2.614 1.00 87.12 304 LEU A CA 1
ATOM 2435 C C . LEU A 1 304 ? 15.734 -10.301 3.295 1.00 87.12 304 LEU A C 1
ATOM 2437 O O . LEU A 1 304 ? 15.406 -10.307 4.478 1.00 87.12 304 LEU A O 1
ATOM 2441 N N . MET A 1 305 ? 15.831 -11.421 2.568 1.00 75.94 305 MET A N 1
ATOM 2442 C CA . MET A 1 305 ? 15.507 -12.770 3.059 1.00 75.94 305 MET A CA 1
ATOM 2443 C C . MET A 1 305 ? 16.733 -13.528 3.610 1.00 75.94 305 MET A C 1
ATOM 2445 O O . MET A 1 305 ? 16.624 -14.205 4.629 1.00 75.94 305 MET A O 1
ATOM 2449 N N . ASP A 1 306 ? 17.903 -13.393 2.971 1.00 68.12 306 ASP A N 1
ATOM 2450 C CA . ASP A 1 306 ? 19.165 -14.090 3.281 1.00 68.12 306 ASP A CA 1
ATOM 2451 C C . ASP A 1 306 ? 19.991 -13.401 4.371 1.00 68.12 306 ASP A C 1
ATOM 2453 O O . ASP A 1 306 ? 21.047 -13.912 4.746 1.00 68.12 306 ASP A O 1
ATOM 2457 N N . GLN A 1 307 ? 19.556 -12.266 4.924 1.00 59.44 307 GLN A N 1
ATOM 2458 C CA . GLN A 1 307 ? 20.050 -11.882 6.243 1.00 59.44 307 GLN A CA 1
ATOM 2459 C C . GLN A 1 307 ? 19.548 -12.945 7.238 1.00 59.44 307 GLN A C 1
ATOM 2461 O O . GLN A 1 307 ? 18.372 -12.920 7.587 1.00 59.44 307 GLN A O 1
ATOM 2466 N N . PRO A 1 308 ? 20.383 -13.892 7.724 1.00 40.53 308 PRO A N 1
ATOM 2467 C CA . PRO A 1 308 ? 19.916 -15.146 8.337 1.00 40.53 308 PRO A CA 1
ATOM 2468 C C . PRO A 1 308 ? 19.257 -14.962 9.702 1.00 40.53 308 PRO A C 1
ATOM 2470 O O . PRO A 1 308 ? 18.721 -15.903 10.277 1.00 40.53 308 PRO A O 1
ATOM 2473 N N . ARG A 1 309 ? 19.298 -13.748 10.249 1.00 44.53 309 ARG A N 1
ATOM 2474 C CA . ARG A 1 309 ? 18.514 -13.404 11.422 1.00 44.53 309 ARG A CA 1
ATOM 2475 C C . ARG A 1 309 ? 17.041 -13.182 11.024 1.00 44.53 309 ARG A C 1
ATOM 2477 O O . ARG A 1 309 ? 16.170 -13.485 11.828 1.00 44.53 309 ARG A O 1
ATOM 2484 N N . ALA A 1 310 ? 16.730 -12.756 9.802 1.00 40.38 310 ALA A N 1
ATOM 2485 C CA . ALA A 1 310 ? 15.441 -12.181 9.458 1.00 40.38 310 ALA A CA 1
ATOM 2486 C C . ALA A 1 310 ? 14.311 -13.153 9.054 1.00 40.38 310 ALA A C 1
ATOM 2488 O O . ALA A 1 310 ? 13.192 -12.685 8.918 1.00 40.38 310 ALA A O 1
ATOM 2489 N N . TYR A 1 311 ? 14.531 -14.459 8.884 1.00 39.25 311 TYR A N 1
ATOM 2490 C CA . TYR A 1 311 ? 13.432 -15.405 8.582 1.00 39.25 311 TYR A CA 1
ATOM 2491 C C . TYR A 1 311 ? 13.666 -16.848 9.068 1.00 39.25 311 TYR A C 1
ATOM 2493 O O . TYR A 1 311 ? 12.824 -17.719 8.859 1.00 39.25 311 TYR A O 1
ATOM 2501 N N . ALA A 1 312 ? 14.776 -17.140 9.751 1.00 30.47 312 ALA A N 1
ATOM 2502 C CA . ALA A 1 312 ? 15.043 -18.480 10.272 1.00 30.47 312 ALA A CA 1
ATOM 2503 C C . ALA A 1 312 ? 14.309 -18.707 11.605 1.00 30.47 312 ALA A C 1
ATOM 2505 O O . ALA A 1 312 ? 14.883 -18.569 12.684 1.00 30.47 312 ALA A O 1
ATOM 2506 N N . GLY A 1 313 ? 13.023 -19.046 11.519 1.00 37.69 313 GLY A N 1
ATOM 2507 C CA . GLY A 1 313 ? 12.193 -19.363 12.677 1.00 37.69 313 GLY A CA 1
ATOM 2508 C C . GLY A 1 313 ? 10.877 -20.045 12.316 1.00 37.69 313 GLY A C 1
ATOM 2509 O O . GLY A 1 313 ? 9.831 -19.569 12.738 1.00 37.69 313 GLY A O 1
ATOM 2510 N N . SER A 1 314 ? 10.896 -21.106 11.501 1.00 33.31 314 SER A N 1
ATOM 2511 C CA . SER A 1 314 ? 9.839 -22.143 11.467 1.00 33.31 314 SER A CA 1
ATOM 2512 C C . SER A 1 314 ? 10.168 -23.263 10.467 1.00 33.31 314 SER A C 1
ATOM 2514 O O . SER A 1 314 ? 9.712 -23.277 9.326 1.00 33.31 314 SER A O 1
ATOM 2516 N N . HIS A 1 315 ? 10.952 -24.233 10.935 1.00 35.94 315 HIS A N 1
ATOM 2517 C CA . HIS A 1 315 ? 10.652 -25.640 10.678 1.00 35.94 315 HIS A CA 1
ATOM 2518 C C . HIS A 1 315 ? 10.168 -26.246 11.991 1.00 35.94 315 HIS A C 1
ATOM 2520 O O . HIS A 1 315 ? 10.744 -25.867 13.039 1.00 35.94 315 HIS A O 1
#

Sequence (315 aa):
MDEIQLGQTLLVKPGVPFEKISAALSKLGWQQQQAAQTPLLENEPEFSSWSWQGHKPFVIYSFNPVVNMRVLDVATLPPVMRGAIASHIPLLDDDMVASLFTSESIRERLLALWAAKETERLDLVDETARLQQDSETAIAEQATEVHARLEQINQARVEMLTNLRIMTEAAPQLIRLLPKSETVEQMKPTQDDLVALFDEDLLPVVSKAVDAIYKKRLRVSIEHNTEIDLFASPAGLFRWQNMLSEKFPGGYRDIAGWMNPQHIWMGWTLTTPGGGVVRYDGLVWVNGNWRWLPKIFRYLVPYLMDQPRAYAGSH

Mean predicted aligned error: 4.53 Å

Solvent-accessible surface area (backbone atoms only — not comparable to full-atom values): 17129 Å² total; per-residue (Å²): 130,65,35,53,68,43,61,46,48,45,42,40,36,66,90,64,55,52,64,60,52,52,51,45,41,42,74,74,60,38,40,79,75,49,62,51,91,77,46,95,41,89,81,44,44,51,35,35,32,27,20,47,82,84,38,84,40,44,41,38,38,41,45,42,78,90,51,43,42,35,40,36,41,35,54,35,38,30,35,68,60,50,34,57,49,59,76,68,42,70,58,55,49,74,67,59,43,60,57,23,65,76,44,91,46,68,56,42,29,47,35,24,50,52,49,37,54,72,62,64,45,65,90,44,42,67,61,27,53,58,34,43,72,42,91,50,63,72,50,13,54,51,18,47,54,41,30,54,50,45,50,52,52,52,52,53,49,51,54,50,53,52,53,48,50,55,51,50,71,58,42,59,66,57,60,71,47,41,60,40,64,69,53,48,62,68,14,53,70,51,72,70,46,46,60,64,44,32,42,76,94,47,45,77,56,51,54,54,42,52,52,59,53,58,73,67,61,80,83,49,87,79,62,88,81,44,45,77,53,64,50,52,32,38,31,47,50,27,37,30,68,42,94,52,29,61,81,52,65,70,48,47,23,59,45,19,42,51,33,38,40,80,43,46,35,30,32,38,38,39,37,38,85,88,70,50,76,48,79,52,45,37,34,31,63,48,95,94,40,68,28,54,45,66,62,49,36,76,57,47,46,54,57,66,52,66,42,70,81,70,66,78,81,82,131

Nearest PDB structures (foldseek):
  6g4j-assembly1_B  TM=8.294E-01  e=7.541E-01  synthetic construct
  8aw4-assembly1_B  TM=7.164E-01  e=9.927E-01  synthetic construct
  5dcq-assembly3_A  TM=9.126E-01  e=5.768E+00  synthetic construct
  6gx7-assembly2_F  TM=7.554E-01  e=3.516E+00  synthetic construct
  8aw4-assembly1_A  TM=6.941E-01  e=2.982E+00  synthetic construct

Foldseek 3Di:
DQLQADDQKFKFDLPDAPVQLVVLCVLQQWAKDDFDPDAPDPRHTQWTKTDRVPHDDIWIWGADPQLSIIMIRRLLAFSVVSVSSCVRTHTQDPVNLLVLLPDPDPSSVVVSLVVCQRRLVLVCLVSLVVQLPPPDPVSNVSSVVSNVNSVVVVVVVVVVVVVQVVVQVPCVVVLVCQQDLVSQVVQQDDLVQLVQWFAPVCSVQLVVLSVVVVVVRDHDDADPPKDKDKAKAFLSVLCHDDPRNVPPDSLSNNRSSGTDRGKMWMKMWIQDPVRDIDIWTAWTQGPNDTHRDTPSSVRVNCVQVVPCSRRPNDD

pLDDT: mean 93.48, std 10.09, range [30.47, 98.62]

Secondary structure (DSSP, 8-state):
--TTT--SEEEEPTTS-HHHHHHHHHHTTEEEEEE-SS-SBTTB-SEEEEEETTEEEEEEEEEETTTTEEEEE-TTS-HHHHHHHHHHS-BPPHHHHHHHTT-S-HHHHHHHHHHHHHTT-GGGHHHHHHHTT-SSHHHHHHHHHHHHHHHHHHHHHHHHHHHHHHHHHHHHHHHTTTTSHHHHHHTSPPHHHHHHHB-GGGHHHHHHHHHHHHHT-------TT-EEEEEEEEGGGGGS--TTTSSS-THHHHHGGGB-TTSEEEEEEEE-TTS-EEEEEEEEEETTEEEE-TTTHHHHHHHHHHSTTSS----

Radius of gyration: 22.38 Å; Cα contacts (8 Å, |Δi|>4): 504; chains: 1; bounding box: 58×41×69 Å